Protein AF-A0A9P6FLQ4-F1 (afdb_monomer_lite)

Radius of gyration: 18.53 Å; chains: 1; bounding box: 53×39×46 Å

Sequence (255 aa):
MSAIPDFPFPCLASATANASTVYLAGAVAGSDARLDIYAVNLASLDAPSAIPFTFQSLANWQYSKPKACFSYPGNVASTSNPFMVVQFGSSVFTNVYPNSTMDSGNFQGFNFVKPNQFALTGAVGLQNWYMGNLDVSSIITRSTWSSVRTSAANITTSYRDYALGEYPTAVILIAGTVEVSQTTPGKGFIIIFDTYSSGQIYTSIASAIPMPADDGSGERVLKITRTQSVDMSDIRLTDKAFTITVSGTAYIFDK

Organism: NCBI:txid979761

Secondary structure (DSSP, 8-state):
-BPPPP-SS-EEEE-SS-TTEEEEEEEPTT-TTEEEEEEEE-S-SSS-EEEEEEEEE-TT--TTS-EEEEE---SS--TT--EEEEETTS-EEEEE-TTS-EEEEE-TT--B--GGGEEEEE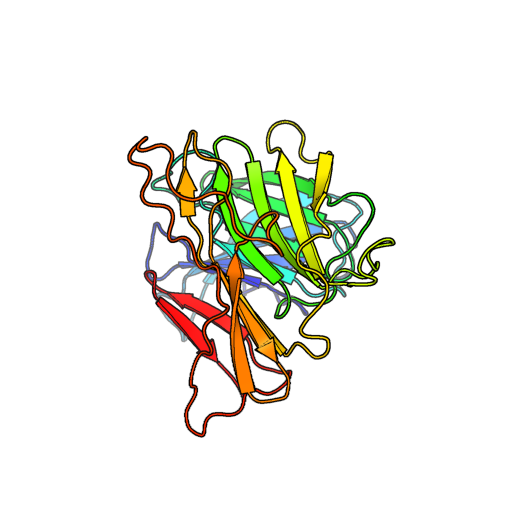EETTEEEEEEEBSS--TTT--SEEEEEEESTTTT-EEEE-TT-SS-SSEEEEEE--EEESS-S---EEEEEETTS-EEEEESSS-SS-PPP--S---------S--EE--TT----TT-EEEEETTEEEEE--

pLDDT: mean 74.6, std 16.21, range [30.64, 96.06]

Structure (mmCIF, N/CA/C/O backbone):
data_AF-A0A9P6FLQ4-F1
#
_entry.id   AF-A0A9P6FLQ4-F1
#
loop_
_atom_site.group_PDB
_atom_site.id
_atom_site.type_symbol
_atom_site.label_atom_id
_atom_site.label_alt_id
_atom_site.label_comp_id
_atom_site.label_asym_id
_atom_site.label_entity_id
_atom_site.label_seq_id
_atom_site.pdbx_PDB_ins_code
_atom_site.Cartn_x
_atom_site.Cartn_y
_atom_site.Cartn_z
_atom_site.occupancy
_atom_site.B_iso_or_equiv
_atom_site.auth_seq_id
_atom_site.auth_comp_id
_atom_site.auth_asym_id
_atom_site.auth_atom_id
_atom_site.pdbx_PDB_model_num
ATOM 1 N N . MET A 1 1 ? -16.806 -2.423 25.687 1.00 54.84 1 MET A N 1
ATOM 2 C CA . MET A 1 1 ? -16.210 -2.863 24.407 1.00 54.84 1 MET A CA 1
ATOM 3 C C . MET A 1 1 ? -16.763 -1.955 23.327 1.00 54.84 1 MET A C 1
ATOM 5 O O . MET A 1 1 ? -17.973 -1.762 23.312 1.00 54.84 1 MET A O 1
ATOM 9 N N . SER A 1 2 ? -15.912 -1.322 22.520 1.00 68.38 2 SER A N 1
ATOM 10 C CA . SER A 1 2 ? -16.348 -0.455 21.417 1.00 68.38 2 SER A CA 1
ATOM 11 C C . SER A 1 2 ? -16.661 -1.281 20.174 1.00 68.38 2 SER A C 1
ATOM 13 O O . SER A 1 2 ? -15.943 -2.235 19.870 1.00 68.38 2 SER A O 1
ATOM 15 N N . ALA A 1 3 ? -17.727 -0.899 19.467 1.00 83.75 3 ALA A N 1
ATOM 16 C CA . ALA A 1 3 ? -18.023 -1.412 18.136 1.00 83.75 3 ALA A CA 1
ATOM 17 C C . ALA A 1 3 ? -16.843 -1.148 17.186 1.00 83.75 3 ALA A C 1
ATOM 19 O O . ALA A 1 3 ? -16.101 -0.178 17.369 1.00 83.75 3 ALA A O 1
ATOM 20 N N . ILE A 1 4 ? -16.671 -2.009 16.179 1.00 90.06 4 ILE A N 1
ATOM 21 C CA . ILE A 1 4 ? -15.695 -1.770 15.113 1.00 90.06 4 ILE A CA 1
ATOM 22 C C . ILE A 1 4 ? -16.110 -0.486 14.382 1.00 90.06 4 ILE A C 1
ATOM 24 O O . ILE A 1 4 ? -17.265 -0.390 13.961 1.00 90.06 4 ILE A O 1
ATOM 28 N N . PRO A 1 5 ? -15.215 0.506 14.253 1.00 90.88 5 PRO A N 1
ATOM 29 C CA . PRO A 1 5 ? -15.530 1.733 13.541 1.00 90.88 5 PRO A CA 1
ATOM 30 C C . PRO A 1 5 ? -15.770 1.444 12.060 1.00 90.88 5 PRO A C 1
ATOM 32 O O . PRO A 1 5 ? -15.039 0.671 11.439 1.00 90.88 5 PRO A O 1
ATOM 35 N N . ASP A 1 6 ? -16.782 2.100 11.502 1.00 90.50 6 ASP A N 1
ATOM 36 C CA . ASP A 1 6 ? -17.092 2.020 10.082 1.00 90.50 6 ASP A CA 1
ATOM 37 C C . ASP A 1 6 ? -16.307 3.087 9.309 1.00 90.50 6 ASP A C 1
ATOM 39 O O . ASP A 1 6 ? -16.461 4.295 9.525 1.00 90.50 6 ASP A O 1
ATOM 43 N N . PHE A 1 7 ? -15.445 2.624 8.408 1.00 92.31 7 PHE A N 1
ATOM 44 C CA . PHE A 1 7 ? -14.698 3.461 7.484 1.00 92.31 7 PHE A CA 1
ATOM 45 C C . PHE A 1 7 ? -15.096 3.072 6.056 1.00 92.31 7 PHE A C 1
ATOM 47 O O . PHE A 1 7 ? -15.065 1.889 5.730 1.00 92.31 7 PHE A O 1
ATOM 54 N N . PRO A 1 8 ? -15.385 4.032 5.160 1.00 89.62 8 PRO A N 1
ATOM 55 C CA . PRO A 1 8 ? -15.832 3.746 3.794 1.00 89.62 8 PRO A CA 1
ATOM 56 C C . PRO A 1 8 ? -14.709 3.155 2.938 1.00 89.62 8 PRO A C 1
ATOM 58 O O . PRO A 1 8 ? -14.952 2.382 2.018 1.00 89.62 8 PRO A O 1
ATOM 61 N N . PHE A 1 9 ? -13.466 3.525 3.255 1.00 91.81 9 PHE A N 1
ATOM 62 C CA . PHE A 1 9 ? -12.261 3.040 2.598 1.00 91.81 9 PHE A CA 1
ATOM 63 C C . PHE A 1 9 ? -11.201 2.683 3.645 1.00 91.81 9 PHE A C 1
ATOM 65 O O . PHE A 1 9 ? -10.204 3.405 3.780 1.00 91.81 9 PHE A O 1
ATOM 72 N N . PRO A 1 10 ? -11.431 1.625 4.440 1.00 93.69 10 PRO A N 1
ATOM 73 C CA . PRO A 1 10 ? -10.446 1.170 5.396 1.00 93.69 10 PRO A CA 1
ATOM 74 C C . PRO A 1 10 ? -9.305 0.459 4.678 1.00 93.69 10 PRO A C 1
ATOM 76 O O . PRO A 1 10 ? -9.455 -0.035 3.560 1.00 93.69 10 PRO A O 1
ATOM 79 N N . CYS A 1 11 ? -8.185 0.317 5.371 1.00 92.94 11 CYS A N 1
ATOM 80 C CA . CYS A 1 11 ? -7.234 -0.734 5.060 1.00 92.94 11 CYS A CA 1
ATOM 81 C C . CYS A 1 11 ? -6.937 -1.585 6.290 1.00 92.94 11 CYS A C 1
ATOM 83 O O . CYS A 1 11 ? -7.071 -1.131 7.430 1.00 92.94 11 CYS A O 1
ATOM 85 N N . LEU A 1 12 ? -6.562 -2.838 6.033 1.00 90.94 12 LEU A N 1
ATOM 86 C CA . LEU A 1 12 ? -6.227 -3.820 7.052 1.00 90.94 12 LEU A CA 1
ATOM 87 C C . LEU A 1 12 ? -4.744 -4.171 6.970 1.00 90.94 12 LEU A C 1
ATOM 89 O O . LEU A 1 12 ? -4.220 -4.405 5.882 1.00 90.94 12 LEU A O 1
ATOM 93 N N . ALA A 1 13 ? -4.087 -4.250 8.121 1.00 88.56 13 ALA A N 1
ATOM 94 C CA . ALA A 1 13 ? -2.738 -4.790 8.248 1.00 88.56 13 ALA A CA 1
ATOM 95 C C . ALA A 1 13 ? -2.719 -5.908 9.293 1.00 88.56 13 ALA A C 1
ATOM 97 O O . ALA A 1 13 ? -3.425 -5.845 10.298 1.00 88.56 13 ALA A O 1
ATOM 98 N N . SER A 1 14 ? -1.899 -6.935 9.078 1.00 81.56 14 SER A N 1
ATOM 99 C CA . SER A 1 14 ? -1.703 -7.988 10.080 1.00 81.56 14 SER A CA 1
ATOM 100 C C . SER A 1 14 ? -1.029 -7.411 11.323 1.00 81.56 14 SER A C 1
ATOM 102 O O . SER A 1 14 ? -0.011 -6.729 11.197 1.00 81.56 14 SER A O 1
ATOM 104 N N . ALA A 1 15 ? -1.526 -7.736 12.520 1.00 77.88 15 ALA A N 1
ATOM 105 C CA . ALA A 1 15 ? -0.734 -7.554 13.730 1.00 77.88 15 ALA A CA 1
ATOM 106 C C . ALA A 1 15 ? 0.156 -8.788 13.908 1.00 77.88 15 ALA A C 1
ATOM 108 O O . ALA A 1 15 ? -0.303 -9.924 13.844 1.00 77.88 15 ALA A O 1
ATOM 109 N N . THR A 1 16 ? 1.452 -8.589 14.091 1.00 66.25 16 THR A N 1
ATOM 110 C CA . THR A 1 16 ? 2.423 -9.692 14.162 1.00 66.25 16 THR A CA 1
ATOM 111 C C . THR A 1 16 ? 2.526 -10.322 15.544 1.00 66.25 16 THR A C 1
ATOM 113 O O . THR A 1 16 ? 2.905 -11.483 15.660 1.00 66.25 16 THR A O 1
ATOM 116 N N . ALA A 1 17 ? 2.138 -9.593 16.592 1.00 66.56 17 ALA A N 1
ATOM 117 C CA . ALA A 1 17 ? 2.193 -10.077 17.969 1.00 66.56 17 ALA A CA 1
ATOM 118 C C . ALA A 1 17 ? 1.100 -11.109 18.308 1.00 66.56 17 ALA A C 1
ATOM 120 O O . ALA A 1 17 ? 1.233 -11.844 19.283 1.00 66.56 17 ALA A O 1
ATOM 121 N N . ASN A 1 18 ? 0.008 -11.160 17.538 1.00 71.62 18 ASN A N 1
ATOM 122 C CA . ASN A 1 18 ? -1.116 -12.056 17.793 1.00 71.62 18 ASN A CA 1
ATOM 123 C C . ASN A 1 18 ? -1.804 -12.428 16.474 1.00 71.62 18 ASN A C 1
ATOM 125 O O . ASN A 1 18 ? -2.322 -11.553 15.787 1.00 71.62 18 ASN A O 1
ATOM 129 N N . ALA A 1 19 ? -1.867 -13.726 16.165 1.00 75.38 19 ALA A N 1
ATOM 130 C CA . ALA A 1 19 ? -2.514 -14.250 14.959 1.00 75.38 19 ALA A CA 1
ATOM 131 C C . ALA A 1 19 ? -4.014 -13.908 14.858 1.00 75.38 19 ALA A C 1
ATOM 133 O O . ALA A 1 19 ? -4.593 -13.985 13.780 1.00 75.38 19 ALA A O 1
ATOM 134 N N . SER A 1 20 ? -4.644 -13.536 15.974 1.00 86.50 20 SER A N 1
ATOM 135 C CA . SER A 1 20 ? -6.050 -13.131 16.045 1.00 86.50 20 SER A CA 1
ATOM 136 C C . SER A 1 20 ? -6.244 -11.615 16.039 1.00 86.50 20 SER A C 1
ATOM 138 O O . SER A 1 20 ? -7.361 -11.164 16.261 1.00 86.50 20 SER A O 1
ATOM 140 N N . THR A 1 21 ? -5.203 -10.809 15.822 1.00 88.31 21 THR A N 1
ATOM 141 C CA . THR A 1 21 ? -5.330 -9.347 15.808 1.00 88.31 21 THR A CA 1
ATOM 142 C C . THR A 1 21 ? -4.972 -8.783 14.438 1.00 88.31 21 THR A C 1
ATOM 144 O O . THR A 1 21 ? -3.961 -9.139 13.835 1.00 88.31 21 THR A O 1
ATOM 147 N N . VAL A 1 22 ? -5.784 -7.844 13.961 1.00 90.75 22 VAL A N 1
ATOM 148 C CA . VAL A 1 22 ? -5.498 -7.037 12.770 1.00 90.75 22 VAL A CA 1
ATOM 149 C C . VAL A 1 22 ? -5.597 -5.559 13.117 1.00 90.75 22 VAL A C 1
ATOM 151 O O . VAL A 1 22 ? -6.358 -5.166 13.998 1.00 90.75 22 VAL A O 1
ATOM 154 N N . TYR A 1 23 ? -4.834 -4.726 12.426 1.00 92.69 23 TYR A N 1
ATOM 155 C CA . TYR A 1 23 ? -5.000 -3.283 12.483 1.00 92.69 23 TYR A CA 1
ATOM 156 C C . TYR A 1 23 ? -5.998 -2.842 11.421 1.00 92.69 23 TYR A C 1
ATOM 158 O O . TYR A 1 23 ? -5.861 -3.206 10.256 1.00 92.69 23 TYR A O 1
ATOM 166 N N . LEU A 1 24 ? -6.976 -2.041 11.829 1.00 94.50 24 LEU A N 1
ATOM 167 C CA . LEU A 1 24 ? -7.937 -1.372 10.964 1.00 94.50 24 LEU A CA 1
ATOM 168 C C . LEU A 1 24 ? -7.604 0.116 10.943 1.00 94.50 24 LEU A C 1
ATOM 170 O O . LEU A 1 24 ? -7.735 0.790 11.965 1.00 94.50 24 LEU A O 1
ATOM 174 N N . ALA A 1 25 ? -7.174 0.616 9.789 1.00 95.81 25 ALA A N 1
ATOM 175 C CA . ALA A 1 25 ? -6.859 2.023 9.590 1.00 95.81 25 ALA A CA 1
ATOM 176 C C . ALA A 1 25 ? -7.886 2.675 8.664 1.00 95.81 25 ALA A C 1
ATOM 178 O O . ALA A 1 25 ? -8.231 2.126 7.615 1.00 95.81 25 ALA A O 1
ATOM 179 N N . GLY A 1 26 ? -8.344 3.870 9.018 1.00 95.56 26 GLY A N 1
ATOM 180 C CA . GLY A 1 26 ? -9.283 4.623 8.199 1.00 95.56 26 GLY A CA 1
ATOM 181 C C . GLY A 1 26 ? -9.377 6.080 8.617 1.00 95.56 26 GLY A C 1
ATOM 182 O O . GLY A 1 26 ? -9.007 6.459 9.725 1.00 95.56 26 GLY A O 1
ATOM 183 N N . ALA A 1 27 ? -9.826 6.922 7.689 1.00 93.94 27 ALA A N 1
ATOM 184 C CA . ALA A 1 27 ? -10.102 8.316 8.010 1.00 93.94 27 ALA A CA 1
ATOM 185 C C . ALA A 1 27 ? -11.498 8.435 8.630 1.00 93.94 27 ALA A C 1
ATOM 187 O O . ALA A 1 27 ? -12.399 7.681 8.264 1.00 93.94 27 ALA A O 1
ATOM 188 N N . VAL A 1 28 ? -11.672 9.368 9.564 1.00 88.31 28 VAL A N 1
ATOM 189 C CA . VAL A 1 28 ? -12.916 9.526 10.335 1.00 88.31 28 VAL A CA 1
ATOM 190 C C . VAL A 1 28 ? -13.939 10.367 9.564 1.00 88.31 28 VAL A C 1
ATOM 192 O O . VAL A 1 28 ? -13.593 11.377 8.949 1.00 88.31 28 VAL A O 1
ATOM 195 N N . ALA A 1 29 ? -15.213 9.964 9.608 1.00 82.69 29 ALA A N 1
ATOM 196 C CA . ALA A 1 29 ? -16.307 10.703 8.979 1.00 82.69 29 ALA A CA 1
ATOM 197 C C . ALA A 1 29 ? -16.410 12.132 9.534 1.00 82.69 29 ALA A C 1
ATOM 199 O O . ALA A 1 29 ? -16.324 12.346 10.742 1.00 82.69 29 ALA A O 1
ATOM 200 N N . GLY A 1 30 ? -16.602 13.113 8.650 1.00 75.12 30 GLY A N 1
ATOM 201 C CA . GLY A 1 30 ? -16.735 14.522 9.039 1.00 75.12 30 GLY A CA 1
ATOM 202 C C . GLY A 1 30 ? -15.434 15.195 9.496 1.00 75.12 30 GLY A C 1
ATOM 203 O O . GLY A 1 30 ? -15.478 16.344 9.925 1.00 75.12 30 GLY A O 1
ATOM 204 N N . SER A 1 31 ? -14.286 14.516 9.389 1.00 72.75 31 SER A N 1
ATOM 205 C CA . SER A 1 31 ? -12.969 15.068 9.711 1.00 72.75 31 SER A CA 1
ATOM 206 C C . SER A 1 31 ? -11.967 14.768 8.594 1.00 72.75 31 SER A C 1
ATOM 208 O O . SER A 1 31 ? -11.157 13.843 8.702 1.00 72.75 31 SER A O 1
ATOM 210 N N . ASP A 1 32 ? -11.968 15.599 7.549 1.00 74.62 32 ASP A N 1
ATOM 211 C CA . ASP A 1 32 ? -10.844 15.684 6.610 1.00 74.62 32 ASP A CA 1
ATOM 212 C C . ASP A 1 32 ? -9.654 16.293 7.352 1.00 74.62 32 ASP A C 1
ATOM 214 O O . ASP A 1 32 ? -9.542 17.507 7.475 1.00 74.62 32 ASP A O 1
ATOM 218 N N . ALA A 1 33 ? -8.858 15.419 7.962 1.00 87.12 33 ALA A N 1
ATOM 219 C CA . ALA A 1 33 ? -7.565 15.685 8.585 1.00 87.12 33 ALA A CA 1
ATOM 220 C C . ALA A 1 33 ? -7.145 14.542 9.520 1.00 87.12 33 ALA A C 1
ATOM 222 O O . ALA A 1 33 ? -6.097 14.647 10.143 1.00 87.12 33 ALA A O 1
ATOM 223 N N . ARG A 1 34 ? -7.953 13.491 9.723 1.00 93.56 34 ARG A N 1
ATOM 224 C CA . ARG A 1 34 ? -7.692 12.522 10.796 1.00 93.56 34 ARG A CA 1
ATOM 225 C C . ARG A 1 34 ? -7.710 11.084 10.304 1.00 93.56 34 ARG A C 1
ATOM 227 O O . ARG A 1 34 ? -8.730 10.621 9.797 1.00 93.56 34 ARG A O 1
ATOM 234 N N . LEU A 1 35 ? -6.589 10.392 10.496 1.00 95.25 35 LEU A N 1
ATOM 235 C CA . LEU A 1 35 ? -6.459 8.946 10.343 1.00 95.25 35 LEU A CA 1
ATOM 236 C C . LEU A 1 35 ? -6.505 8.298 11.727 1.00 95.25 35 LEU A C 1
ATOM 238 O O . LEU A 1 35 ? -5.657 8.594 12.568 1.00 95.25 35 LEU A O 1
ATOM 242 N N . ASP A 1 36 ? -7.449 7.386 11.930 1.00 96.06 36 ASP A N 1
ATOM 243 C CA . ASP A 1 36 ? -7.537 6.567 13.133 1.00 96.06 36 ASP A CA 1
ATOM 244 C C . ASP A 1 36 ? -7.118 5.132 12.831 1.00 96.06 36 ASP A C 1
ATOM 246 O O . ASP A 1 36 ? -7.381 4.590 11.753 1.00 96.06 36 ASP A O 1
ATOM 250 N N . ILE A 1 37 ? -6.482 4.507 13.817 1.00 95.69 37 ILE A N 1
ATOM 251 C CA . ILE A 1 37 ? -6.034 3.123 13.752 1.00 95.69 37 ILE A CA 1
ATOM 252 C C . ILE A 1 37 ? -6.555 2.395 14.978 1.00 95.69 37 ILE A C 1
ATOM 254 O O . ILE A 1 37 ? -6.352 2.831 16.113 1.00 95.69 37 ILE A O 1
ATOM 258 N N . TYR A 1 38 ? -7.203 1.263 14.743 1.00 95.25 38 TYR A N 1
ATOM 259 C CA . TYR A 1 38 ? -7.748 0.389 15.771 1.00 95.25 38 TYR A CA 1
ATOM 260 C C . TYR A 1 38 ? -7.073 -0.975 15.698 1.00 95.25 38 TYR A C 1
ATOM 262 O O . TYR A 1 38 ? -6.834 -1.497 14.612 1.00 95.25 38 TYR A O 1
ATOM 270 N N . ALA A 1 39 ? -6.797 -1.572 16.852 1.00 93.31 39 ALA A N 1
ATOM 271 C CA . ALA A 1 39 ? -6.476 -2.987 16.951 1.00 93.31 39 ALA A CA 1
ATOM 272 C C . ALA A 1 39 ? -7.792 -3.763 17.079 1.00 93.31 39 ALA A C 1
ATOM 274 O O . ALA A 1 39 ? -8.529 -3.587 18.053 1.00 93.31 39 ALA A O 1
ATOM 275 N N . VAL A 1 40 ? -8.098 -4.591 16.086 1.00 93.19 40 VAL A N 1
ATOM 276 C CA . VAL A 1 40 ? -9.297 -5.427 16.034 1.00 93.19 40 VAL A CA 1
ATOM 277 C C . VAL A 1 40 ? -8.916 -6.850 16.414 1.00 93.19 40 VAL A C 1
ATOM 279 O O . VAL A 1 40 ? -8.109 -7.488 15.741 1.00 93.19 40 VAL A O 1
ATOM 282 N N . ASN A 1 41 ? -9.495 -7.341 17.502 1.00 91.44 41 ASN A N 1
ATOM 283 C CA . ASN A 1 41 ? -9.372 -8.719 17.946 1.00 91.44 41 ASN A CA 1
ATOM 284 C C . ASN A 1 41 ? -10.462 -9.573 17.282 1.00 91.44 41 ASN A C 1
ATOM 286 O O . ASN A 1 41 ? -11.655 -9.333 17.474 1.00 91.44 41 ASN A O 1
ATOM 290 N N . LEU A 1 42 ? -10.014 -10.568 16.525 1.00 90.31 42 LEU A N 1
ATOM 291 C CA . LEU A 1 42 ? -10.780 -11.539 15.750 1.00 90.31 42 LEU A CA 1
ATOM 292 C C . LEU A 1 42 ? -10.764 -12.942 16.381 1.00 90.31 42 LEU A C 1
ATOM 294 O O . LEU A 1 42 ? -11.130 -13.909 15.720 1.00 90.31 42 LEU A O 1
ATOM 298 N N . ALA A 1 43 ? -10.360 -13.083 17.651 1.00 89.69 43 ALA A N 1
ATOM 299 C CA . ALA A 1 43 ? -10.377 -14.372 18.356 1.00 89.69 43 ALA A CA 1
ATOM 300 C C . ALA A 1 43 ? -11.785 -15.000 18.418 1.00 89.69 43 ALA A C 1
ATOM 302 O O . ALA A 1 43 ? -11.917 -16.215 18.541 1.00 89.69 43 ALA A O 1
ATOM 303 N N . SER A 1 44 ? -12.832 -14.177 18.309 1.00 88.19 44 SER A N 1
ATOM 304 C CA . SER A 1 44 ? -14.203 -14.599 18.032 1.00 88.19 44 SER A CA 1
ATOM 305 C C . SER A 1 44 ? -14.738 -13.785 16.855 1.00 88.19 44 SER A C 1
ATOM 307 O O . SER A 1 44 ? -14.843 -12.562 16.949 1.00 88.19 44 SER A O 1
ATOM 309 N N . LEU A 1 45 ? -15.073 -14.459 15.751 1.00 83.75 45 LEU A N 1
ATOM 310 C CA . LEU A 1 45 ? -15.656 -13.813 14.569 1.00 83.75 45 LEU A CA 1
ATOM 311 C C . LEU A 1 45 ? -17.105 -13.357 14.799 1.00 83.75 45 LEU A C 1
ATOM 313 O O . LEU A 1 45 ? -17.558 -12.436 14.127 1.00 83.75 45 LEU A O 1
ATOM 317 N N . ASP A 1 46 ? -17.801 -13.955 15.771 1.00 88.50 46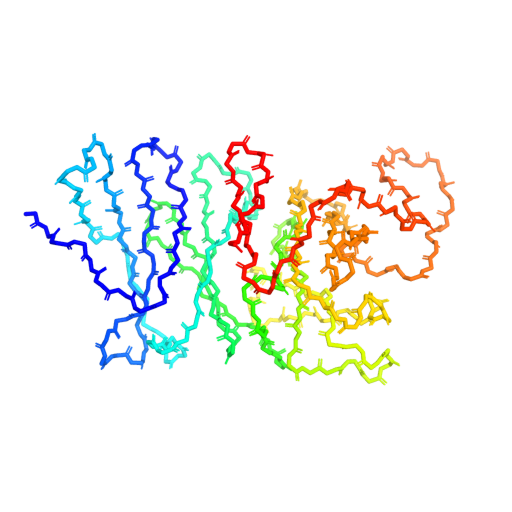 ASP A N 1
ATOM 318 C CA . ASP A 1 46 ? -19.178 -13.595 16.136 1.00 88.50 46 ASP A CA 1
ATOM 319 C C . ASP A 1 46 ? -19.245 -12.349 17.032 1.00 88.50 46 ASP A C 1
ATOM 321 O O . ASP A 1 46 ? -20.271 -11.673 17.104 1.00 88.50 46 ASP A O 1
ATOM 325 N N . ALA A 1 47 ? -18.149 -12.037 17.728 1.00 87.81 47 ALA A N 1
ATOM 326 C CA . ALA A 1 47 ? -18.053 -10.898 18.634 1.00 87.81 47 ALA A CA 1
ATOM 327 C C . ALA A 1 47 ? -16.667 -10.236 18.559 1.00 87.81 47 ALA A C 1
ATOM 329 O O . ALA A 1 47 ? -15.943 -10.189 19.563 1.00 87.81 47 ALA A O 1
ATOM 330 N N . PRO A 1 48 ? -16.264 -9.721 17.383 1.00 91.06 48 PRO A N 1
ATOM 331 C CA . PRO A 1 48 ? -14.980 -9.064 17.256 1.00 91.06 48 PRO A CA 1
ATOM 332 C C . PRO A 1 48 ? -14.998 -7.751 18.045 1.00 91.06 48 PRO A C 1
ATOM 334 O O . PRO A 1 48 ? -16.024 -7.076 18.164 1.00 91.06 48 PRO A O 1
ATOM 337 N N . SER A 1 49 ? -13.849 -7.371 18.599 1.00 92.38 49 SER A N 1
ATOM 338 C CA . SER A 1 49 ? -13.728 -6.146 19.398 1.00 92.38 49 SER A CA 1
ATOM 339 C C . SER A 1 49 ? -12.620 -5.254 18.865 1.00 92.38 49 SER A C 1
ATOM 341 O O . SER A 1 49 ? -11.558 -5.739 18.486 1.00 92.38 49 SER A O 1
ATOM 343 N N . ALA A 1 50 ? -12.865 -3.945 18.838 1.00 93.94 50 ALA A N 1
ATOM 344 C CA . ALA A 1 50 ? -11.886 -2.954 18.409 1.00 93.94 50 ALA A CA 1
ATOM 345 C C . ALA A 1 50 ? -11.461 -2.080 19.588 1.00 93.94 50 ALA A C 1
ATOM 347 O O . ALA A 1 50 ? -12.307 -1.604 20.348 1.00 93.94 50 ALA A O 1
ATOM 348 N N . ILE A 1 51 ? -10.159 -1.838 19.717 1.00 94.25 51 ILE A N 1
ATOM 349 C CA . ILE A 1 51 ? -9.576 -0.922 20.702 1.00 94.25 51 ILE A CA 1
ATOM 350 C C . ILE A 1 51 ? -8.790 0.150 19.936 1.00 94.25 51 ILE A C 1
ATOM 352 O O . ILE A 1 51 ? -8.026 -0.212 19.036 1.00 94.25 51 ILE A O 1
ATOM 356 N N . PRO A 1 52 ? -8.950 1.450 20.255 1.00 94.94 52 PRO A N 1
ATOM 357 C CA . PRO A 1 52 ? -8.117 2.495 19.669 1.00 94.94 52 PRO A CA 1
ATOM 358 C C . PRO A 1 52 ? -6.633 2.184 19.879 1.00 94.94 52 PRO A C 1
ATOM 360 O O . PRO A 1 52 ? -6.206 1.917 21.002 1.00 94.94 52 PRO A O 1
ATOM 363 N N . PHE A 1 53 ? -5.856 2.205 18.800 1.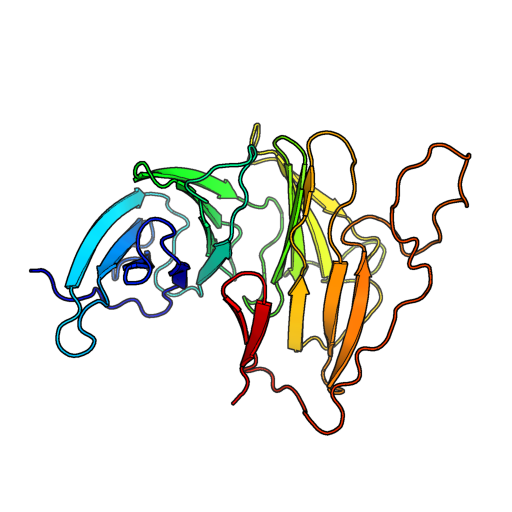00 94.00 53 PHE A N 1
ATOM 364 C CA . PHE A 1 53 ? -4.423 1.930 18.835 1.00 94.00 53 PHE A CA 1
ATOM 365 C C . PHE A 1 53 ? -3.607 3.221 18.776 1.00 94.00 53 PHE A C 1
ATOM 367 O O . PHE A 1 53 ? -2.748 3.447 19.628 1.00 94.00 53 PHE A O 1
ATOM 374 N N . THR A 1 54 ? -3.883 4.074 17.786 1.00 95.31 54 THR A N 1
ATOM 375 C CA . THR A 1 54 ? -3.273 5.404 17.636 1.00 95.31 54 THR A CA 1
ATOM 376 C C . THR A 1 54 ? -4.074 6.256 16.642 1.00 95.31 54 THR A C 1
ATOM 378 O O . THR A 1 54 ? -4.966 5.742 15.962 1.00 95.31 54 THR A O 1
ATOM 381 N N . PHE A 1 55 ? -3.779 7.553 16.552 1.00 95.44 55 PHE A N 1
ATOM 382 C CA . PHE A 1 55 ? -4.373 8.450 15.556 1.00 95.44 55 PHE A CA 1
ATOM 383 C C . PHE A 1 55 ? -3.397 9.541 15.110 1.00 95.44 55 PHE A C 1
ATOM 385 O O . PHE A 1 55 ? -2.509 9.952 15.859 1.00 95.44 55 PHE A O 1
ATOM 392 N N . GLN A 1 56 ? -3.583 10.035 13.891 1.00 93.12 56 GLN A N 1
ATOM 393 C CA . GLN A 1 56 ? -2.786 11.111 13.318 1.00 93.12 56 GLN A CA 1
ATOM 394 C C . GLN A 1 56 ? -3.686 12.208 12.762 1.00 93.12 56 GLN A C 1
ATOM 396 O O . GLN A 1 56 ? -4.590 11.930 11.974 1.00 93.12 56 GLN A O 1
ATOM 401 N N . SER A 1 57 ? -3.377 13.457 13.115 1.00 91.94 57 SER A N 1
ATOM 402 C CA . SER A 1 57 ? -4.057 14.641 12.588 1.00 91.94 57 SER A CA 1
ATOM 403 C C . SER A 1 57 ? -3.184 15.356 11.551 1.00 91.94 57 SER A C 1
ATOM 405 O O . SER A 1 57 ? -2.289 16.117 11.909 1.00 91.94 57 SER A O 1
ATOM 407 N N . LEU A 1 58 ? -3.441 15.116 10.266 1.00 86.50 58 LEU A N 1
ATOM 408 C CA . LEU A 1 58 ? -2.839 15.803 9.122 1.00 86.50 58 LEU A CA 1
ATOM 409 C C . LEU A 1 58 ? -3.912 16.172 8.108 1.00 86.50 58 LEU A C 1
ATOM 411 O O . LEU A 1 58 ? -4.630 15.289 7.644 1.00 86.50 58 LEU A O 1
ATOM 415 N N . ALA A 1 59 ? -3.936 17.442 7.691 1.00 82.25 59 ALA A N 1
ATOM 416 C CA . ALA A 1 59 ? -4.946 18.049 6.810 1.00 82.25 59 ALA A CA 1
ATOM 417 C C . ALA A 1 59 ? -5.214 17.313 5.481 1.00 82.25 59 ALA A C 1
ATOM 419 O O . ALA A 1 59 ? -6.197 17.582 4.800 1.00 82.25 59 ALA A O 1
ATOM 420 N N . ASN A 1 60 ? -4.348 16.377 5.104 1.00 86.25 60 ASN A N 1
ATOM 421 C CA . ASN A 1 60 ? -4.399 15.694 3.824 1.00 86.25 60 ASN A CA 1
ATOM 422 C C . ASN A 1 60 ? -5.081 14.314 3.889 1.00 86.25 60 ASN A C 1
ATOM 424 O O . ASN A 1 60 ? -5.346 13.726 2.836 1.00 86.25 60 ASN A O 1
ATOM 428 N N . TRP A 1 61 ? -5.358 13.778 5.084 1.00 91.94 61 TRP A N 1
ATOM 429 C CA . TRP A 1 61 ? -6.172 12.570 5.226 1.00 91.94 61 TRP A CA 1
ATOM 430 C C . TRP A 1 61 ? -7.627 12.894 4.901 1.00 91.94 61 TRP A C 1
ATOM 432 O O . TRP A 1 61 ? -8.235 13.748 5.539 1.00 91.94 61 TRP A O 1
ATOM 442 N N . GLN A 1 62 ? -8.181 12.195 3.916 1.00 92.31 62 GLN A N 1
ATOM 443 C CA . GLN A 1 62 ? -9.523 12.433 3.397 1.00 92.31 62 GLN A CA 1
ATOM 444 C C . GLN A 1 62 ? -10.401 11.214 3.642 1.00 92.31 62 GLN A C 1
ATOM 446 O O . GLN A 1 62 ? -10.029 10.084 3.301 1.00 92.31 62 GLN A O 1
ATOM 451 N N . TYR A 1 63 ? -11.590 11.437 4.197 1.00 90.88 63 TYR A N 1
ATOM 452 C CA . TYR A 1 63 ? -12.560 10.371 4.470 1.00 90.88 63 TYR A CA 1
ATOM 453 C C . TYR A 1 63 ? -12.975 9.623 3.194 1.00 90.88 63 TYR A C 1
ATOM 455 O O . TYR A 1 63 ? -13.068 8.399 3.178 1.00 90.88 63 TYR A O 1
ATOM 463 N N . SER A 1 64 ? -13.134 10.360 2.096 1.00 90.94 64 SER A N 1
ATOM 464 C CA . SER A 1 64 ? -13.654 9.883 0.809 1.00 90.94 64 SER A CA 1
ATOM 465 C C . SER A 1 64 ? -12.622 9.223 -0.112 1.00 90.94 64 SER A C 1
ATOM 467 O O . SER A 1 64 ? -12.951 8.892 -1.252 1.00 90.94 64 SER A O 1
ATOM 469 N N . LYS A 1 65 ? -11.370 9.047 0.333 1.00 92.00 65 LYS A N 1
ATOM 470 C CA . LYS A 1 65 ? -10.290 8.514 -0.512 1.00 92.00 65 LYS A CA 1
ATOM 471 C C . LYS A 1 65 ? -9.904 7.075 -0.163 1.00 92.00 65 LYS A C 1
ATOM 473 O O . LYS A 1 65 ? -9.744 6.784 1.030 1.00 92.00 65 LYS A O 1
ATOM 478 N N . PRO A 1 66 ? -9.655 6.215 -1.176 1.00 93.38 66 PRO A N 1
ATOM 479 C CA . PRO A 1 66 ? -9.143 4.865 -0.979 1.00 93.38 66 PRO A CA 1
ATOM 480 C C . PRO A 1 66 ? -7.842 4.849 -0.180 1.00 93.38 66 PRO A C 1
ATOM 482 O O . PRO A 1 66 ? -6.962 5.687 -0.395 1.00 93.38 66 PRO A O 1
ATOM 485 N N . LYS A 1 67 ? -7.713 3.873 0.718 1.00 92.94 67 LYS A N 1
ATOM 486 C CA . LYS A 1 67 ? -6.500 3.627 1.501 1.00 92.94 67 LYS A CA 1
ATOM 487 C C . LYS A 1 67 ? -6.055 2.195 1.292 1.00 92.94 67 LYS A C 1
ATOM 489 O O . LYS A 1 67 ? -6.888 1.309 1.124 1.00 92.94 67 LYS A O 1
ATOM 494 N N . ALA A 1 68 ? -4.751 1.969 1.324 1.00 91.81 68 ALA A N 1
ATOM 495 C CA . ALA A 1 68 ? -4.205 0.624 1.393 1.00 91.81 68 ALA A CA 1
ATOM 496 C C . ALA A 1 68 ? -3.096 0.555 2.434 1.00 91.81 68 ALA A C 1
ATOM 498 O O . ALA A 1 68 ? -2.391 1.533 2.693 1.00 91.81 68 ALA A O 1
ATOM 499 N N . CYS A 1 69 ? -3.000 -0.619 3.041 1.00 89.50 69 CYS A N 1
ATOM 500 C CA . CYS A 1 69 ? -2.056 -0.932 4.087 1.00 89.50 69 CYS A CA 1
ATOM 501 C C . CYS A 1 69 ? -1.031 -1.889 3.484 1.00 89.50 69 CYS A C 1
ATOM 503 O O . CYS A 1 69 ? -1.399 -2.916 2.915 1.00 89.50 69 CYS A O 1
ATOM 505 N N . PHE A 1 70 ? 0.245 -1.556 3.611 1.00 83.12 70 PHE A N 1
ATOM 506 C CA . PHE A 1 70 ? 1.347 -2.364 3.108 1.00 83.12 70 PHE A CA 1
ATOM 507 C C . PHE A 1 70 ? 2.220 -2.796 4.270 1.00 83.12 70 PHE A C 1
ATOM 509 O O . PHE A 1 70 ? 2.478 -2.011 5.186 1.00 83.12 70 PHE A O 1
ATOM 516 N N . SER A 1 71 ? 2.706 -4.035 4.226 1.00 78.31 71 SER A N 1
ATOM 517 C CA . SER A 1 71 ? 3.779 -4.458 5.119 1.00 78.31 71 SER A CA 1
ATOM 518 C C . SER A 1 71 ? 4.953 -3.505 4.941 1.00 78.31 71 SER A C 1
ATOM 520 O O . SER A 1 71 ? 5.450 -3.342 3.829 1.00 78.31 71 SER A O 1
ATOM 522 N N . TYR A 1 72 ? 5.376 -2.863 6.024 1.00 76.38 72 TYR A N 1
ATOM 523 C CA . TYR A 1 72 ? 6.516 -1.968 6.012 1.00 76.38 72 TYR A CA 1
ATOM 524 C C . TYR A 1 72 ? 7.645 -2.688 6.749 1.00 76.38 72 TYR A C 1
ATOM 526 O O . TYR A 1 72 ? 7.597 -2.823 7.966 1.00 76.38 72 TYR A O 1
ATOM 534 N N . PRO A 1 73 ? 8.669 -3.194 6.047 1.00 67.12 73 PRO A N 1
ATOM 535 C CA . PRO A 1 73 ? 9.762 -3.909 6.699 1.00 67.12 73 PRO A CA 1
ATOM 536 C C . PRO A 1 73 ? 10.610 -3.006 7.609 1.00 67.12 73 PRO A C 1
ATOM 538 O O . PRO A 1 73 ? 11.461 -3.507 8.340 1.00 67.12 73 PRO A O 1
ATOM 541 N N . GLY A 1 74 ? 10.381 -1.689 7.580 1.00 63.50 74 GLY A N 1
ATOM 542 C CA . GLY A 1 74 ? 11.163 -0.727 8.331 1.00 63.50 74 GLY A CA 1
ATOM 543 C C . GLY A 1 74 ? 12.509 -0.423 7.679 1.00 63.50 74 GLY A C 1
ATOM 544 O O . GLY A 1 74 ? 12.903 -0.987 6.661 1.00 63.50 74 GLY A O 1
ATOM 545 N N . ASN A 1 75 ? 13.225 0.482 8.332 1.00 58.44 75 ASN A N 1
ATOM 546 C CA . ASN A 1 75 ? 14.628 0.802 8.093 1.00 58.44 75 ASN A CA 1
ATOM 547 C C . ASN A 1 75 ? 15.603 -0.093 8.886 1.00 58.44 75 ASN A C 1
ATOM 549 O O . ASN A 1 75 ? 16.822 0.031 8.763 1.00 58.44 75 ASN A O 1
ATOM 553 N N . VAL A 1 76 ? 15.064 -0.973 9.731 1.00 51.41 76 VAL A N 1
ATOM 554 C CA . VAL A 1 76 ? 15.785 -1.955 10.542 1.00 51.41 76 VAL A CA 1
ATOM 555 C C . VAL A 1 76 ? 14.902 -3.196 10.633 1.00 51.41 76 VAL A C 1
ATOM 557 O O . VAL A 1 76 ? 13.696 -3.063 10.833 1.00 51.41 76 VAL A O 1
ATOM 560 N N . ALA A 1 77 ? 15.493 -4.390 10.516 1.00 50.25 77 ALA A N 1
ATOM 561 C CA . ALA A 1 77 ? 14.783 -5.642 10.759 1.00 50.25 77 ALA A CA 1
ATOM 562 C C . ALA A 1 77 ? 14.173 -5.610 12.169 1.00 50.25 77 ALA A C 1
ATOM 564 O O . ALA A 1 77 ? 14.889 -5.659 13.169 1.00 50.25 77 ALA A O 1
ATOM 565 N N . SER A 1 78 ? 12.853 -5.472 12.240 1.00 56.81 78 SER A N 1
ATOM 566 C CA . SER A 1 78 ? 12.118 -5.376 13.492 1.00 56.81 78 SER A CA 1
ATOM 567 C C . SER A 1 78 ? 11.288 -6.633 13.691 1.00 56.81 78 SER A C 1
ATOM 569 O O . SER A 1 78 ? 10.538 -7.031 12.807 1.00 56.81 78 SER A O 1
ATOM 571 N N . THR A 1 79 ? 11.346 -7.224 14.883 1.00 55.03 79 THR A N 1
ATOM 572 C CA . THR A 1 79 ? 10.426 -8.304 15.278 1.00 55.03 79 THR A CA 1
ATOM 573 C C . THR A 1 79 ? 8.984 -7.824 15.414 1.00 55.03 79 THR A C 1
ATOM 575 O O . THR A 1 79 ? 8.072 -8.637 15.535 1.00 55.03 79 THR A O 1
ATOM 578 N N . SER A 1 80 ? 8.766 -6.509 15.394 1.00 62.00 80 SER A N 1
ATOM 579 C CA . SER A 1 80 ? 7.460 -5.907 15.587 1.00 62.00 80 SER A CA 1
ATOM 580 C C . SER A 1 80 ? 6.772 -5.513 14.263 1.00 62.00 80 SER A C 1
ATOM 582 O O . SER A 1 80 ? 5.568 -5.301 14.281 1.00 62.00 80 SER A O 1
ATOM 584 N N . ASN A 1 81 ? 7.467 -5.556 13.110 1.00 69.00 81 ASN A N 1
ATOM 585 C CA . ASN A 1 81 ? 6.934 -5.353 11.744 1.00 69.00 81 ASN A CA 1
ATOM 586 C C . ASN A 1 81 ? 5.920 -4.196 11.622 1.00 69.00 81 ASN A C 1
ATOM 588 O O . ASN A 1 81 ? 4.709 -4.425 11.694 1.00 69.00 81 ASN A O 1
ATOM 592 N N . PRO A 1 82 ? 6.385 -2.951 11.425 1.00 83.06 82 PRO A N 1
ATOM 593 C CA . PRO A 1 82 ? 5.475 -1.843 11.187 1.00 83.06 82 PRO A CA 1
ATOM 594 C C . PRO A 1 82 ? 4.682 -2.040 9.881 1.00 83.06 82 PRO A C 1
ATOM 596 O O . PRO A 1 82 ? 4.969 -2.902 9.046 1.00 83.06 82 PRO A O 1
ATOM 599 N N . PHE A 1 83 ? 3.658 -1.220 9.684 1.00 86.56 83 PHE A N 1
ATOM 600 C CA . PHE A 1 83 ? 2.919 -1.179 8.424 1.00 86.56 83 PHE A CA 1
ATOM 601 C C . PHE A 1 83 ? 2.782 0.257 7.942 1.00 86.56 83 PHE A C 1
ATOM 603 O O . PHE A 1 83 ? 2.845 1.199 8.725 1.00 86.56 83 PHE A O 1
ATOM 610 N N . MET A 1 84 ? 2.622 0.429 6.639 1.00 88.38 84 MET A N 1
ATOM 611 C CA . MET A 1 84 ? 2.444 1.731 6.013 1.00 88.38 84 MET A CA 1
ATOM 612 C C . MET A 1 84 ? 1.003 1.867 5.542 1.00 88.38 84 MET A C 1
ATOM 614 O O . MET A 1 84 ? 0.492 0.985 4.856 1.00 88.38 84 MET A O 1
ATOM 618 N N . VAL A 1 85 ? 0.367 2.986 5.867 1.00 92.50 85 VAL A N 1
ATOM 619 C CA . VAL A 1 85 ? -0.932 3.385 5.318 1.00 92.50 85 VAL A CA 1
ATOM 620 C C . VAL A 1 85 ? -0.684 4.404 4.217 1.00 92.50 85 VAL A C 1
ATOM 622 O O . VAL A 1 85 ? -0.024 5.411 4.458 1.00 92.50 85 VAL A O 1
ATOM 625 N N . VAL A 1 86 ? -1.229 4.171 3.026 1.00 91.62 86 VAL A N 1
ATOM 626 C CA . VAL A 1 86 ? -1.135 5.081 1.871 1.00 91.62 86 VAL A CA 1
ATOM 627 C C . VAL A 1 86 ? -2.536 5.492 1.439 1.00 91.62 86 VAL A C 1
ATOM 629 O O . VAL A 1 86 ? -3.419 4.639 1.334 1.00 91.62 86 VAL A O 1
ATOM 632 N N . GLN A 1 87 ? -2.744 6.780 1.162 1.00 92.69 87 GLN A N 1
ATOM 633 C CA . GLN A 1 87 ? -3.970 7.291 0.546 1.00 92.69 87 GLN A CA 1
ATOM 634 C C . GLN A 1 87 ? -3.790 7.470 -0.962 1.00 92.69 87 GLN A C 1
ATOM 636 O O . GLN A 1 87 ? -2.859 8.136 -1.403 1.00 92.69 87 GLN A O 1
ATOM 641 N N . PHE A 1 88 ? -4.726 6.944 -1.749 1.00 92.19 88 PHE A N 1
ATOM 642 C CA . PHE A 1 88 ? -4.715 7.045 -3.210 1.00 92.19 88 PHE A CA 1
ATOM 643 C C . PHE A 1 88 ? -5.547 8.234 -3.694 1.00 92.19 88 PHE A C 1
ATOM 645 O O . PHE A 1 88 ? -6.490 8.675 -3.032 1.00 92.19 88 PHE A O 1
ATOM 652 N N . GLY A 1 89 ? -5.174 8.787 -4.850 1.00 90.50 89 GLY A N 1
ATOM 653 C CA . GLY A 1 89 ? -5.653 10.092 -5.315 1.00 90.50 89 GLY A CA 1
ATOM 654 C C . GLY A 1 89 ? -5.144 11.260 -4.460 1.00 90.50 89 GLY A C 1
ATOM 655 O O . GLY A 1 89 ? -5.743 12.333 -4.476 1.00 90.50 89 GLY A O 1
ATOM 656 N N . SER A 1 90 ? -4.092 11.012 -3.678 1.00 87.25 90 SER A N 1
ATOM 657 C CA . SER A 1 90 ? -3.312 11.947 -2.871 1.00 87.25 90 SER A CA 1
ATOM 658 C C . SER A 1 90 ? -1.883 11.398 -2.780 1.00 87.25 90 SER A C 1
ATOM 660 O O . SER A 1 90 ? -1.593 10.303 -3.273 1.00 87.25 90 SER A O 1
ATOM 662 N N . SER A 1 91 ? -0.993 12.151 -2.149 1.00 81.75 91 SER A N 1
ATOM 663 C CA . SER A 1 91 ? 0.401 11.777 -1.962 1.00 81.75 91 SER A CA 1
ATOM 664 C C . SER A 1 91 ? 0.752 11.435 -0.521 1.00 81.75 91 SER A C 1
ATOM 666 O O . SER A 1 91 ? 1.926 11.325 -0.188 1.00 81.75 91 SER A O 1
ATOM 668 N N . VAL A 1 92 ? -0.236 11.282 0.358 1.00 88.62 92 VAL A N 1
ATOM 669 C CA . VAL A 1 92 ? 0.010 11.098 1.791 1.00 88.62 92 VAL A CA 1
ATOM 670 C C . VAL A 1 92 ? 0.138 9.639 2.178 1.00 88.62 92 VAL A C 1
ATOM 672 O O . VAL A 1 92 ? -0.635 8.781 1.747 1.00 88.62 92 VAL A O 1
ATOM 675 N N . PHE A 1 93 ? 1.115 9.388 3.042 1.00 89.25 93 PHE A N 1
ATOM 676 C CA . PHE A 1 93 ? 1.311 8.111 3.696 1.00 89.25 93 PHE A CA 1
ATOM 677 C C . PHE A 1 93 ? 1.725 8.303 5.154 1.00 89.25 93 PHE A C 1
ATOM 679 O O . PHE A 1 93 ? 2.170 9.377 5.558 1.00 89.25 93 PHE A O 1
ATOM 686 N N . THR A 1 94 ? 1.596 7.253 5.954 1.00 89.69 94 THR A N 1
ATOM 687 C CA . THR A 1 94 ? 2.174 7.204 7.296 1.00 89.69 94 THR A CA 1
ATOM 688 C C . THR A 1 94 ? 2.669 5.804 7.606 1.00 89.69 94 THR A C 1
ATOM 690 O O . THR A 1 94 ? 2.004 4.817 7.287 1.00 89.69 94 THR A O 1
ATOM 693 N N . ASN A 1 95 ? 3.844 5.719 8.216 1.00 87.62 95 ASN A N 1
ATOM 694 C CA . ASN A 1 95 ? 4.352 4.491 8.805 1.00 87.62 95 ASN A CA 1
ATOM 695 C C . ASN A 1 95 ? 3.802 4.380 10.222 1.00 87.62 95 ASN A C 1
ATOM 697 O O . ASN A 1 95 ? 3.863 5.338 10.989 1.00 87.62 95 ASN A O 1
ATOM 701 N N . VAL A 1 96 ? 3.285 3.212 10.571 1.00 89.31 96 VAL A N 1
ATOM 702 C CA . VAL A 1 96 ? 2.657 2.923 11.856 1.00 89.31 96 VAL A CA 1
ATOM 703 C C . VAL A 1 96 ? 3.503 1.887 12.566 1.00 89.31 96 VAL A C 1
ATOM 705 O O . VAL A 1 96 ? 3.688 0.772 12.070 1.00 89.31 96 VAL A O 1
ATOM 708 N N . TYR A 1 97 ? 4.017 2.265 13.731 1.00 87.00 97 TYR A N 1
ATOM 709 C CA . TYR A 1 97 ? 4.885 1.409 14.518 1.00 87.00 97 TYR A CA 1
ATOM 710 C C . TYR A 1 97 ? 4.107 0.696 15.634 1.00 87.00 97 TYR A C 1
ATOM 712 O O . TYR A 1 97 ? 3.125 1.223 16.161 1.00 87.00 97 TYR A O 1
ATOM 720 N N . PRO A 1 98 ? 4.553 -0.500 16.049 1.00 83.75 98 PRO A N 1
ATOM 721 C CA . PRO A 1 98 ? 3.869 -1.313 17.065 1.00 83.75 98 PRO A CA 1
ATOM 722 C C . PRO A 1 98 ? 3.821 -0.702 18.470 1.00 83.75 98 PRO A C 1
ATOM 724 O O . PRO A 1 98 ? 3.026 -1.128 19.299 1.00 83.75 98 PRO A O 1
ATOM 727 N N . ASN A 1 99 ? 4.649 0.306 18.739 1.00 85.75 99 ASN A N 1
ATOM 728 C CA . ASN A 1 99 ? 4.625 1.132 19.952 1.00 85.75 99 ASN A CA 1
ATOM 729 C C . ASN A 1 99 ? 3.616 2.302 19.861 1.00 85.75 99 ASN A C 1
ATOM 731 O O . ASN A 1 99 ? 3.732 3.262 20.620 1.00 85.75 99 ASN A O 1
ATOM 735 N N . SER A 1 100 ? 2.676 2.255 18.911 1.00 88.12 100 SER A N 1
ATOM 736 C CA . SER A 1 100 ? 1.664 3.286 18.642 1.00 88.12 100 SER A CA 1
ATOM 737 C C . SER A 1 100 ? 2.202 4.625 18.117 1.00 88.12 100 SER A C 1
ATOM 739 O O . SER A 1 100 ? 1.421 5.571 17.982 1.00 88.12 100 SER A O 1
ATOM 741 N N . THR A 1 101 ? 3.494 4.736 17.779 1.00 88.94 101 THR A N 1
ATOM 742 C CA . THR A 1 101 ? 4.031 5.940 17.123 1.00 88.94 101 THR A CA 1
ATOM 743 C C . THR A 1 101 ? 3.780 5.911 15.618 1.00 88.94 101 THR A C 1
ATOM 745 O O . THR A 1 101 ? 3.609 4.847 15.019 1.00 88.94 101 THR A O 1
ATOM 748 N N . MET A 1 102 ? 3.762 7.089 14.994 1.00 88.25 102 MET A N 1
ATOM 749 C CA . MET A 1 102 ? 3.574 7.237 13.553 1.00 88.25 102 MET A CA 1
ATOM 750 C C . MET A 1 102 ? 4.536 8.249 12.955 1.00 88.25 102 MET A C 1
ATOM 752 O O . MET A 1 102 ? 4.705 9.331 13.513 1.00 88.25 102 MET A O 1
ATOM 756 N N . ASP A 1 103 ? 5.042 7.924 11.767 1.00 84.62 103 ASP A N 1
ATOM 757 C CA . ASP A 1 103 ? 5.830 8.828 10.932 1.00 84.62 103 ASP A CA 1
ATOM 758 C C . ASP A 1 103 ? 5.078 9.071 9.622 1.00 84.62 103 ASP A C 1
ATOM 760 O O . ASP A 1 103 ? 5.071 8.225 8.724 1.00 84.62 103 ASP A O 1
ATOM 764 N N . SER A 1 104 ? 4.424 10.226 9.502 1.00 85.62 104 SER A N 1
ATOM 765 C CA . SER A 1 104 ? 3.805 10.641 8.238 1.00 85.62 104 SER A CA 1
ATOM 766 C C . SER A 1 104 ? 4.838 11.044 7.218 1.00 85.62 104 SER A C 1
ATOM 768 O O . SER A 1 104 ? 5.824 11.640 7.607 1.00 85.62 104 SER A O 1
ATOM 770 N N . GLY A 1 105 ? 4.542 10.893 5.936 1.00 79.31 105 GLY A N 1
ATOM 771 C CA . GLY A 1 105 ? 5.274 11.538 4.858 1.00 79.31 105 GLY A CA 1
ATOM 772 C C . GLY A 1 105 ? 4.365 11.866 3.685 1.00 79.31 105 GLY A C 1
ATOM 773 O O . GLY A 1 105 ? 3.157 11.598 3.703 1.00 79.31 105 GLY A O 1
ATOM 774 N N . ASN A 1 106 ? 4.952 12.458 2.649 1.00 81.31 106 ASN A N 1
ATOM 775 C CA . ASN A 1 106 ? 4.251 12.622 1.391 1.00 81.31 106 ASN A CA 1
ATOM 776 C C . ASN A 1 106 ? 5.153 12.436 0.168 1.00 81.31 106 ASN A C 1
ATOM 778 O O . ASN A 1 106 ? 6.359 12.662 0.203 1.00 81.31 106 ASN A O 1
ATOM 782 N N . PHE A 1 107 ? 4.541 12.023 -0.933 1.00 78.44 107 PHE A N 1
ATOM 783 C CA . PHE A 1 107 ? 5.190 11.903 -2.228 1.00 78.44 107 PHE A CA 1
ATOM 784 C C . PHE A 1 107 ? 5.071 13.237 -2.981 1.00 78.44 107 PHE A C 1
ATOM 786 O O . PHE A 1 107 ? 3.985 13.699 -3.322 1.00 78.44 107 PHE A O 1
ATOM 793 N N . GLN A 1 108 ? 6.181 13.932 -3.195 1.00 78.06 108 GLN A N 1
ATOM 794 C CA . GLN A 1 108 ? 6.139 15.265 -3.793 1.00 78.06 108 GLN A CA 1
ATOM 795 C C . GLN A 1 108 ? 6.023 15.181 -5.318 1.00 78.06 108 GLN A C 1
ATOM 797 O O . GLN A 1 108 ? 6.812 14.505 -5.978 1.00 78.06 108 GLN A O 1
ATOM 802 N N . GLY A 1 109 ? 5.066 15.928 -5.878 1.00 78.62 109 GLY A N 1
ATOM 803 C CA . GLY A 1 109 ? 4.920 16.130 -7.324 1.00 78.62 109 GLY A CA 1
ATOM 804 C C . GLY A 1 109 ? 4.116 15.068 -8.084 1.00 78.62 109 GLY A C 1
ATOM 805 O O . GLY A 1 109 ? 4.072 15.140 -9.310 1.00 78.62 109 GLY A O 1
ATOM 806 N N . PHE A 1 110 ? 3.498 14.101 -7.398 1.00 84.06 110 PHE A N 1
ATOM 807 C CA . PHE A 1 110 ? 2.642 13.072 -8.003 1.00 84.06 110 PHE A CA 1
ATOM 808 C C . PHE A 1 110 ? 1.731 12.404 -6.966 1.00 84.06 110 PHE A C 1
ATOM 810 O O . PHE A 1 110 ? 2.026 12.413 -5.770 1.00 84.06 110 PHE A O 1
ATOM 817 N N . ASN A 1 111 ? 0.655 11.774 -7.432 1.00 88.12 111 ASN A N 1
ATOM 818 C CA . ASN A 1 111 ? -0.257 10.962 -6.629 1.00 88.12 111 ASN A CA 1
ATOM 819 C C . ASN A 1 111 ? -0.312 9.527 -7.157 1.00 88.12 111 ASN A C 1
ATOM 821 O O . ASN A 1 111 ? -0.240 9.301 -8.365 1.00 88.12 111 ASN A O 1
ATOM 825 N N . PHE A 1 112 ? -0.526 8.559 -6.264 1.00 88.44 112 PHE A N 1
ATOM 826 C CA . PHE A 1 112 ? -0.834 7.194 -6.690 1.00 88.44 112 PHE A CA 1
ATOM 827 C C . PHE A 1 112 ? -2.285 7.081 -7.132 1.00 88.44 112 PHE A C 1
ATOM 829 O O . PHE A 1 112 ? -3.197 7.540 -6.441 1.00 88.44 112 PHE A O 1
ATOM 836 N N . VAL A 1 113 ? -2.502 6.438 -8.275 1.00 89.62 113 VAL A N 1
ATOM 837 C CA . VAL A 1 113 ? -3.820 6.396 -8.919 1.00 89.62 113 VAL A CA 1
ATOM 838 C C . VAL A 1 113 ? -4.745 5.398 -8.225 1.00 89.62 113 VAL A C 1
ATOM 840 O O . VAL A 1 113 ? -5.869 5.757 -7.870 1.00 89.62 113 VAL A O 1
ATOM 843 N N . LYS A 1 114 ? -4.288 4.158 -8.000 1.00 89.00 114 LYS A N 1
ATOM 844 C CA . LYS A 1 114 ? -5.102 3.082 -7.410 1.00 89.00 114 LYS A CA 1
ATOM 845 C C . LYS A 1 114 ? -4.285 2.102 -6.553 1.00 89.00 114 LYS A C 1
ATOM 847 O O . LYS A 1 114 ? -3.144 1.816 -6.916 1.00 89.00 114 LYS A O 1
ATOM 852 N N . PRO A 1 115 ? -4.888 1.521 -5.493 1.00 87.44 115 PRO A N 1
ATOM 853 C CA . PRO A 1 115 ? -4.259 0.501 -4.648 1.00 87.44 115 PRO A CA 1
ATOM 854 C C . PRO A 1 115 ? -3.699 -0.709 -5.389 1.00 87.44 115 PRO A C 1
ATOM 856 O O . PRO A 1 115 ? -2.580 -1.125 -5.119 1.00 87.44 115 PRO A O 1
ATOM 859 N N . ASN A 1 116 ? -4.460 -1.259 -6.336 1.00 86.75 116 ASN A N 1
ATOM 860 C CA . ASN A 1 116 ? -4.056 -2.440 -7.097 1.00 86.75 116 ASN A CA 1
ATOM 861 C C . ASN A 1 116 ? -2.932 -2.149 -8.099 1.00 86.75 116 ASN A C 1
ATOM 863 O O . ASN A 1 116 ? -2.340 -3.070 -8.637 1.00 86.75 116 ASN A O 1
ATOM 867 N N . GLN A 1 117 ? -2.591 -0.886 -8.331 1.00 88.62 117 GLN A N 1
ATOM 868 C CA . GLN A 1 117 ? -1.521 -0.480 -9.235 1.00 88.62 117 GLN A CA 1
ATOM 869 C C . GLN A 1 117 ? -0.330 0.098 -8.465 1.00 88.62 117 GLN A C 1
ATOM 871 O O . GLN A 1 117 ? 0.327 1.022 -8.941 1.00 88.62 117 GLN A O 1
ATOM 876 N N . PHE A 1 118 ? -0.078 -0.410 -7.259 1.00 87.62 118 PHE A N 1
ATOM 877 C CA . PHE A 1 118 ? 1.009 0.017 -6.390 1.00 87.62 118 PHE A CA 1
ATOM 878 C C . PHE A 1 118 ? 1.598 -1.176 -5.635 1.00 87.62 118 PHE A C 1
ATOM 880 O O . PHE A 1 118 ? 0.864 -2.036 -5.155 1.00 87.62 118 PHE A O 1
ATOM 887 N N . ALA A 1 119 ? 2.917 -1.190 -5.466 1.0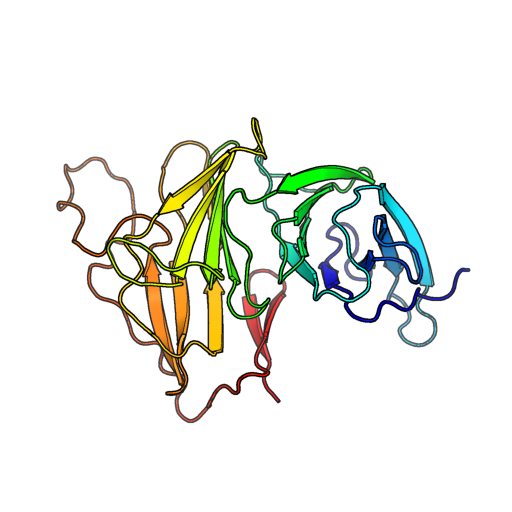0 84.81 119 ALA A N 1
ATOM 888 C CA . ALA A 1 119 ? 3.611 -2.155 -4.628 1.00 84.81 119 ALA A CA 1
ATOM 889 C C . ALA A 1 119 ? 4.818 -1.531 -3.919 1.00 84.81 119 ALA A C 1
ATOM 891 O O . ALA A 1 119 ? 5.552 -0.723 -4.492 1.00 84.81 119 ALA A O 1
ATOM 892 N N . LEU A 1 120 ? 5.063 -1.971 -2.683 1.00 81.94 120 LEU A N 1
ATOM 893 C CA . LEU A 1 120 ? 6.363 -1.823 -2.036 1.00 81.94 120 LEU A CA 1
ATOM 894 C C . LEU A 1 120 ? 7.283 -2.932 -2.552 1.00 81.94 120 LEU A C 1
ATOM 896 O O . LEU A 1 120 ? 6.903 -4.101 -2.547 1.00 81.94 120 LEU A O 1
ATOM 900 N N . THR A 1 121 ? 8.488 -2.570 -2.978 1.00 79.19 121 THR A N 1
ATOM 901 C CA . THR A 1 121 ? 9.416 -3.509 -3.626 1.00 79.19 121 THR A CA 1
ATOM 902 C C . THR A 1 121 ? 10.719 -3.686 -2.855 1.00 79.19 121 THR A C 1
ATOM 904 O O . THR A 1 121 ? 11.418 -4.683 -2.995 1.00 79.19 121 THR A O 1
ATOM 907 N N . GLY A 1 122 ? 11.079 -2.741 -1.993 1.00 76.69 122 GLY A N 1
ATOM 908 C CA . GLY A 1 122 ? 12.287 -2.909 -1.202 1.00 76.69 122 GLY A CA 1
ATOM 909 C C . GLY A 1 122 ? 12.524 -1.810 -0.192 1.00 76.69 122 GLY A C 1
ATOM 910 O O . GLY A 1 122 ? 11.897 -0.752 -0.235 1.00 76.69 122 GLY A O 1
ATOM 911 N N . ALA A 1 123 ? 13.463 -2.082 0.706 1.00 75.31 123 ALA A N 1
ATOM 912 C CA . ALA A 1 123 ? 13.975 -1.131 1.678 1.00 75.31 123 ALA A CA 1
ATOM 913 C C . ALA A 1 123 ? 15.503 -1.269 1.792 1.00 75.31 123 ALA A C 1
ATOM 915 O O . ALA A 1 123 ? 16.021 -2.378 1.946 1.00 75.31 123 ALA A O 1
ATOM 916 N N . VAL A 1 124 ? 16.232 -0.152 1.708 1.00 71.69 124 VAL A N 1
ATOM 917 C CA . VAL A 1 124 ? 17.695 -0.097 1.887 1.00 71.69 124 VAL A CA 1
ATOM 918 C C . VAL A 1 124 ? 18.062 0.981 2.893 1.00 71.69 124 VAL A C 1
ATOM 920 O O . VAL A 1 124 ? 17.882 2.170 2.627 1.00 71.69 124 VAL A O 1
ATOM 923 N N . GLY A 1 125 ? 18.601 0.582 4.045 1.00 69.56 125 GLY A N 1
ATOM 924 C CA . GLY A 1 125 ? 18.877 1.511 5.142 1.00 69.56 125 GLY A CA 1
ATOM 925 C C . GLY A 1 125 ? 17.621 2.313 5.497 1.00 69.56 125 GLY A C 1
ATOM 926 O O . GLY A 1 125 ? 16.600 1.742 5.848 1.00 69.56 125 GLY A O 1
ATOM 927 N N . LEU A 1 126 ? 17.674 3.640 5.357 1.00 66.94 126 LEU A N 1
ATOM 928 C CA . LEU A 1 126 ? 16.525 4.522 5.592 1.00 66.94 126 LEU A CA 1
ATOM 929 C C . LEU A 1 126 ? 15.610 4.700 4.368 1.00 66.94 126 LEU A C 1
ATOM 931 O O . LEU A 1 126 ? 14.715 5.523 4.426 1.00 66.94 126 LEU A O 1
ATOM 935 N N . GLN A 1 127 ? 15.835 4.045 3.235 1.00 71.94 127 GLN A N 1
ATOM 936 C CA . GLN A 1 127 ? 15.118 4.348 1.991 1.00 71.94 127 GLN A CA 1
ATOM 937 C C . GLN A 1 127 ? 14.123 3.247 1.633 1.00 71.94 127 GLN A C 1
ATOM 939 O O . GLN A 1 127 ? 14.485 2.075 1.649 1.00 71.94 127 GLN A O 1
ATOM 944 N N . ASN A 1 128 ? 12.906 3.625 1.246 1.00 77.19 128 ASN A N 1
ATOM 945 C CA . ASN A 1 128 ? 11.895 2.700 0.729 1.00 77.19 128 ASN A CA 1
ATOM 946 C C . ASN A 1 128 ? 11.734 2.877 -0.775 1.00 77.19 128 ASN A C 1
ATOM 948 O O . ASN A 1 128 ? 11.719 4.010 -1.266 1.00 77.19 128 ASN A O 1
ATOM 952 N N . TRP A 1 129 ? 11.570 1.761 -1.479 1.00 78.75 129 TRP A N 1
ATOM 953 C CA . TRP A 1 129 ? 11.283 1.706 -2.906 1.00 78.75 129 TRP A CA 1
ATOM 954 C C . TRP A 1 129 ? 9.862 1.239 -3.144 1.00 78.75 129 TRP A C 1
ATOM 956 O O . TRP A 1 129 ? 9.445 0.174 -2.684 1.00 78.75 129 TRP A O 1
ATOM 966 N N . TYR A 1 130 ? 9.156 2.040 -3.922 1.00 82.31 130 TYR A N 1
ATOM 967 C CA . TYR A 1 130 ? 7.795 1.803 -4.344 1.00 82.31 130 TYR A CA 1
ATOM 968 C C . TYR A 1 130 ? 7.743 1.784 -5.859 1.00 82.31 130 TYR A C 1
ATOM 970 O O . TYR A 1 130 ? 8.488 2.494 -6.530 1.00 82.31 130 TYR A O 1
ATOM 978 N N . MET A 1 131 ? 6.800 1.029 -6.386 1.00 82.44 131 MET A N 1
ATOM 979 C CA . MET A 1 131 ? 6.417 1.065 -7.785 1.00 82.44 131 MET A CA 1
ATOM 980 C C . MET A 1 131 ? 4.932 1.358 -7.845 1.00 82.44 131 MET A C 1
ATOM 982 O O . MET A 1 131 ? 4.158 0.762 -7.097 1.00 82.44 131 MET A O 1
ATOM 986 N N . GLY A 1 132 ? 4.512 2.248 -8.736 1.00 85.50 132 GLY A N 1
ATOM 987 C CA . GLY A 1 132 ? 3.085 2.444 -8.928 1.00 85.50 132 GLY A CA 1
ATOM 988 C C . GLY A 1 132 ? 2.701 3.275 -10.134 1.00 85.50 132 GLY A C 1
ATOM 989 O O . GLY A 1 132 ? 3.544 3.915 -10.768 1.00 85.50 132 GLY A O 1
ATOM 990 N N . ASN A 1 133 ? 1.402 3.245 -10.430 1.00 86.81 133 ASN A N 1
ATOM 991 C CA . ASN A 1 133 ? 0.785 4.133 -11.402 1.00 86.81 133 ASN A CA 1
ATOM 992 C C . ASN A 1 133 ? 0.612 5.511 -10.785 1.00 86.81 133 ASN A C 1
ATOM 994 O O . ASN A 1 133 ? -0.007 5.653 -9.722 1.00 86.81 133 ASN A O 1
ATOM 998 N N . LEU A 1 134 ? 1.121 6.512 -11.480 1.00 87.38 134 LEU A N 1
ATOM 999 C CA . LEU A 1 134 ? 1.082 7.902 -11.077 1.00 87.38 134 LEU A CA 1
ATOM 1000 C C . LEU A 1 134 ? 0.099 8.681 -11.948 1.00 87.38 134 LEU A C 1
ATOM 1002 O O . LEU A 1 134 ? -0.158 8.343 -13.099 1.00 87.38 134 LEU A O 1
ATOM 1006 N N . ASP A 1 135 ? -0.432 9.767 -11.409 1.00 89.06 135 ASP A N 1
ATOM 1007 C CA . ASP A 1 135 ? -1.295 10.704 -12.139 1.00 89.06 135 ASP A CA 1
ATOM 1008 C C . ASP A 1 135 ? -0.540 11.606 -13.132 1.00 89.06 135 ASP A C 1
ATOM 1010 O O . ASP A 1 135 ? -1.149 12.361 -13.887 1.00 89.06 135 ASP A O 1
ATOM 1014 N N . VAL A 1 136 ? 0.788 11.513 -13.155 1.00 85.06 136 VAL A N 1
ATOM 1015 C CA . VAL A 1 136 ? 1.672 12.279 -14.034 1.00 85.06 136 VAL A CA 1
ATOM 1016 C C . VAL A 1 136 ? 2.534 11.356 -14.886 1.00 85.06 136 VAL A C 1
ATOM 1018 O O . VAL A 1 136 ? 3.176 10.425 -14.393 1.00 85.06 136 VAL A O 1
ATOM 1021 N N . SER A 1 137 ? 2.648 11.654 -16.177 1.00 80.31 137 SER A N 1
ATOM 1022 C CA . SER A 1 137 ? 3.518 10.906 -17.085 1.00 80.31 137 SER A CA 1
ATOM 1023 C C . SER A 1 137 ? 4.974 11.384 -17.040 1.00 80.31 137 SER A C 1
ATOM 1025 O O . SER A 1 137 ? 5.241 12.564 -16.817 1.00 80.31 137 SER A O 1
ATOM 1027 N N . SER A 1 138 ? 5.925 10.492 -17.316 1.00 73.62 138 SER A N 1
ATOM 1028 C CA . SER A 1 138 ? 7.307 10.858 -17.626 1.00 73.62 138 SER A CA 1
ATOM 1029 C C . SER A 1 138 ? 7.356 11.811 -18.811 1.00 73.62 138 SER A C 1
ATOM 1031 O O . SER A 1 138 ? 6.726 11.552 -19.830 1.00 73.62 138 SER A O 1
ATOM 1033 N N . ILE A 1 139 ? 8.179 12.854 -18.749 1.00 73.94 139 ILE A N 1
ATOM 1034 C CA . ILE A 1 139 ? 8.464 13.657 -19.946 1.00 73.94 139 ILE A CA 1
ATOM 1035 C C . ILE A 1 139 ? 9.327 12.899 -20.971 1.00 73.94 139 ILE A C 1
ATOM 1037 O O . ILE A 1 139 ? 9.311 13.252 -22.145 1.00 73.94 139 ILE A O 1
ATOM 1041 N N . ILE A 1 140 ? 10.060 11.864 -20.536 1.00 68.38 140 ILE A N 1
ATOM 1042 C CA . ILE A 1 140 ? 10.971 11.071 -21.374 1.00 68.38 140 ILE A CA 1
ATOM 1043 C C . ILE A 1 140 ? 10.214 9.896 -21.998 1.00 68.38 140 ILE A C 1
ATOM 1045 O O . ILE A 1 140 ? 10.094 9.817 -23.215 1.00 68.38 140 ILE A O 1
ATOM 1049 N N . THR A 1 141 ? 9.659 9.009 -21.168 1.00 66.88 141 THR A N 1
ATOM 1050 C CA . THR A 1 141 ? 9.017 7.759 -21.620 1.00 66.88 141 THR A CA 1
ATOM 1051 C C . THR A 1 141 ? 7.509 7.889 -21.820 1.00 66.88 141 THR A C 1
ATOM 1053 O O . THR A 1 141 ? 6.861 6.937 -22.239 1.00 66.88 141 THR A O 1
ATOM 1056 N N . ARG A 1 142 ? 6.909 9.043 -21.482 1.00 73.62 142 ARG A N 1
ATOM 1057 C CA . ARG A 1 142 ? 5.444 9.262 -21.422 1.00 73.62 142 ARG A CA 1
ATOM 1058 C C . ARG A 1 142 ? 4.682 8.309 -20.502 1.00 73.62 142 ARG A C 1
ATOM 1060 O O . ARG A 1 142 ? 3.456 8.323 -20.479 1.00 73.62 142 ARG A O 1
ATOM 1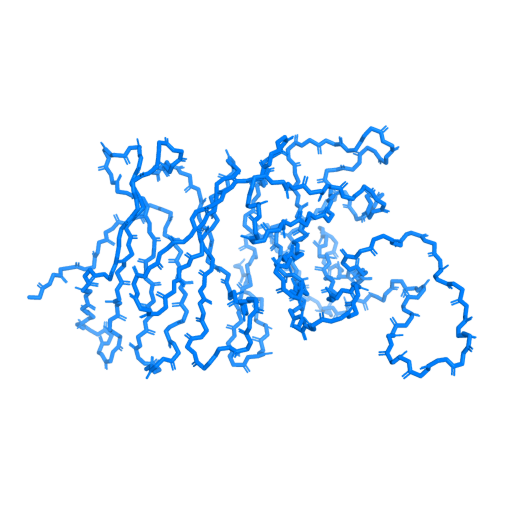067 N N . SER A 1 143 ? 5.393 7.546 -19.683 1.00 73.56 143 SER A N 1
ATOM 1068 C CA . SER A 1 143 ? 4.780 6.579 -18.792 1.00 73.56 143 SER A CA 1
ATOM 1069 C C . SER A 1 143 ? 4.191 7.187 -17.548 1.00 73.56 143 SER A C 1
ATOM 1071 O O . SER A 1 143 ? 4.838 8.001 -16.888 1.00 73.56 143 SER A O 1
ATOM 1073 N N . THR A 1 144 ? 3.023 6.708 -17.157 1.00 79.81 144 THR A N 1
ATOM 1074 C CA . THR A 1 144 ? 2.476 6.940 -15.823 1.00 79.81 144 THR A CA 1
ATOM 1075 C C . THR A 1 144 ? 3.073 5.990 -14.778 1.00 79.81 144 THR A C 1
ATOM 1077 O O . THR A 1 144 ? 2.916 6.231 -13.588 1.00 79.81 144 THR A O 1
ATOM 1080 N N . TRP A 1 145 ? 3.836 4.970 -15.183 1.00 79.06 145 TRP A N 1
ATOM 1081 C CA . TRP A 1 145 ? 4.566 4.081 -14.278 1.00 79.06 145 TRP A CA 1
ATOM 1082 C C . TRP A 1 145 ? 5.878 4.699 -13.826 1.00 79.06 145 TRP A C 1
ATOM 1084 O O . TRP A 1 145 ? 6.612 5.304 -14.613 1.00 79.06 145 TRP A O 1
ATOM 1094 N N . SER A 1 146 ? 6.195 4.522 -12.546 1.00 76.00 146 SER A N 1
ATOM 1095 C CA . SER A 1 146 ? 7.488 4.932 -12.017 1.00 76.00 146 SER A CA 1
ATOM 1096 C C . SER A 1 146 ? 7.894 4.155 -10.782 1.00 76.00 146 SER A C 1
ATOM 1098 O O . SER A 1 146 ? 7.051 3.816 -9.948 1.00 76.00 146 SER A O 1
ATOM 1100 N N . SER A 1 147 ? 9.210 3.989 -10.640 1.00 73.81 147 SER A N 1
ATOM 1101 C CA . SER A 1 147 ? 9.803 3.738 -9.332 1.00 73.81 147 SER A CA 1
ATOM 1102 C C . SER A 1 147 ? 9.873 5.042 -8.571 1.00 73.81 147 SER A C 1
ATOM 1104 O O . SER A 1 147 ? 10.234 6.090 -9.115 1.00 73.81 147 SER A O 1
ATOM 1106 N N . VAL A 1 148 ? 9.504 4.975 -7.307 1.00 74.31 148 VAL A N 1
ATOM 1107 C CA . VAL A 1 148 ? 9.549 6.083 -6.379 1.00 74.31 148 VAL A CA 1
ATOM 1108 C C . VAL A 1 148 ? 10.387 5.646 -5.198 1.00 74.31 148 VAL A C 1
ATOM 1110 O O . VAL A 1 148 ? 10.116 4.622 -4.577 1.00 74.31 148 VAL A O 1
ATOM 1113 N N . ARG A 1 149 ? 11.386 6.450 -4.851 1.00 74.12 149 ARG A N 1
ATOM 1114 C CA . ARG A 1 149 ? 12.177 6.254 -3.641 1.00 74.12 149 ARG A CA 1
ATOM 1115 C C . ARG A 1 149 ? 11.916 7.380 -2.666 1.00 74.12 149 ARG A C 1
ATOM 1117 O O . ARG A 1 149 ? 12.063 8.539 -3.048 1.00 74.12 149 ARG A O 1
ATOM 1124 N N . THR A 1 150 ? 11.626 7.056 -1.411 1.00 68.31 150 THR A N 1
ATOM 1125 C CA . THR A 1 150 ? 11.612 8.049 -0.327 1.00 68.31 150 THR A CA 1
ATOM 1126 C C . THR A 1 150 ? 12.720 7.766 0.672 1.00 68.31 150 THR A C 1
ATOM 1128 O O . THR A 1 150 ? 13.080 6.614 0.911 1.00 68.31 150 THR A O 1
ATOM 1131 N N . SER A 1 151 ? 13.292 8.827 1.238 1.00 61.09 151 SER A N 1
ATOM 1132 C CA . SER A 1 151 ? 14.191 8.734 2.387 1.00 61.09 151 SER A CA 1
ATOM 1133 C C . SER A 1 151 ? 13.375 8.824 3.674 1.00 61.09 151 SER A C 1
ATOM 1135 O O . SER A 1 151 ? 12.592 9.747 3.828 1.00 61.09 151 SER A O 1
ATOM 1137 N N . ALA A 1 152 ? 13.579 7.932 4.637 1.00 51.59 152 ALA A N 1
ATOM 1138 C CA . ALA A 1 152 ? 12.984 8.026 5.970 1.00 51.59 152 ALA A CA 1
ATOM 1139 C C . ALA A 1 152 ? 13.623 9.153 6.799 1.00 51.59 152 ALA A C 1
ATOM 1141 O O . ALA A 1 152 ? 12.968 9.704 7.674 1.00 51.59 152 ALA A O 1
ATOM 1142 N N . ALA A 1 153 ? 14.867 9.561 6.497 1.00 47.81 153 ALA A N 1
ATOM 1143 C CA . ALA A 1 153 ? 15.481 10.743 7.120 1.00 47.81 153 ALA A CA 1
ATOM 1144 C C . ALA A 1 153 ? 14.887 12.060 6.599 1.00 47.81 153 ALA A C 1
ATOM 1146 O O . ALA A 1 153 ? 14.932 13.080 7.281 1.00 47.81 153 ALA A O 1
ATOM 1147 N N . ASN A 1 154 ? 14.361 12.050 5.374 1.00 53.91 154 ASN A N 1
ATOM 1148 C CA . ASN A 1 154 ? 13.662 13.183 4.794 1.00 53.91 154 ASN A CA 1
ATOM 1149 C C . ASN A 1 154 ? 12.521 12.670 3.915 1.00 53.91 154 ASN A C 1
ATOM 1151 O O . ASN A 1 154 ? 12.603 12.619 2.692 1.00 53.91 154 ASN A O 1
ATOM 1155 N N . ILE A 1 155 ? 11.449 12.290 4.594 1.00 52.88 155 ILE A N 1
ATOM 1156 C CA . ILE A 1 155 ? 10.163 11.798 4.077 1.00 52.88 155 ILE A CA 1
ATOM 1157 C C . ILE A 1 155 ? 9.472 12.740 3.080 1.00 52.88 155 ILE A C 1
ATOM 1159 O O . ILE A 1 155 ? 8.454 12.361 2.509 1.00 52.88 155 ILE A O 1
ATOM 1163 N N . THR A 1 156 ? 10.005 13.952 2.884 1.00 57.03 156 THR A N 1
ATOM 1164 C CA . THR A 1 156 ? 9.527 14.923 1.891 1.00 57.03 156 THR A CA 1
ATOM 1165 C C . THR A 1 156 ? 10.294 14.847 0.571 1.00 57.03 156 THR A C 1
ATOM 1167 O O . THR A 1 156 ? 9.847 15.409 -0.424 1.00 57.03 156 THR A O 1
ATOM 1170 N N . THR A 1 157 ? 11.437 14.153 0.510 1.00 60.44 157 THR A N 1
ATOM 1171 C CA . THR A 1 157 ? 12.196 13.987 -0.734 1.00 60.44 157 THR A CA 1
ATOM 1172 C C . THR A 1 157 ? 11.884 12.638 -1.369 1.00 60.44 157 THR A C 1
ATOM 1174 O O . THR A 1 157 ? 12.416 11.589 -0.999 1.00 60.44 157 THR A O 1
ATOM 1177 N N . SER A 1 158 ? 10.995 12.672 -2.360 1.00 67.00 158 SER A N 1
ATOM 1178 C CA . SER A 1 158 ? 10.740 11.548 -3.255 1.00 67.00 158 SER A CA 1
ATOM 1179 C C . SER A 1 158 ? 11.531 11.709 -4.549 1.00 67.00 158 SER A C 1
ATOM 1181 O O . SER A 1 158 ? 11.451 12.745 -5.207 1.00 67.00 158 SER A O 1
ATOM 1183 N N . TYR A 1 159 ? 12.271 10.676 -4.939 1.00 70.75 159 TYR A N 1
ATOM 1184 C CA . TYR A 1 159 ? 12.875 10.584 -6.265 1.00 70.75 159 TYR A CA 1
ATOM 1185 C C . TYR A 1 159 ? 12.011 9.700 -7.152 1.00 70.75 159 TYR A C 1
ATOM 1187 O O . TYR A 1 159 ? 11.655 8.595 -6.746 1.00 70.75 159 TYR A O 1
ATOM 1195 N N . ARG A 1 160 ? 11.701 10.188 -8.352 1.00 73.06 160 ARG A N 1
ATOM 1196 C CA . ARG A 1 160 ? 10.953 9.459 -9.369 1.00 73.06 160 ARG A CA 1
ATOM 1197 C C . ARG A 1 160 ? 11.907 9.001 -10.470 1.00 73.06 160 ARG A C 1
ATOM 1199 O O . ARG A 1 160 ? 12.549 9.833 -11.105 1.00 73.06 160 ARG A O 1
ATOM 1206 N N . ASP A 1 161 ? 11.956 7.697 -10.706 1.00 66.19 161 ASP A N 1
ATOM 1207 C CA . ASP A 1 161 ? 12.687 7.088 -11.816 1.00 66.19 161 ASP A CA 1
ATOM 1208 C C . ASP A 1 161 ? 11.721 6.715 -12.944 1.00 66.19 161 ASP A C 1
ATOM 1210 O O . ASP A 1 161 ? 10.737 5.995 -12.738 1.00 66.19 161 ASP A O 1
ATOM 1214 N N . TYR A 1 162 ? 12.010 7.219 -14.140 1.00 65.44 162 TYR A N 1
ATOM 1215 C CA . TYR A 1 162 ? 11.165 7.124 -15.326 1.00 65.44 162 TYR A CA 1
ATOM 1216 C C . TYR A 1 162 ? 11.551 5.993 -16.289 1.00 65.44 162 TYR A C 1
ATOM 1218 O O . TYR A 1 162 ? 10.856 5.794 -17.290 1.00 65.44 162 TYR A O 1
ATOM 1226 N N . ALA A 1 163 ? 12.650 5.277 -16.025 1.00 57.78 163 ALA A N 1
ATOM 1227 C CA . ALA A 1 163 ? 13.206 4.285 -16.947 1.00 57.78 163 ALA A CA 1
ATOM 1228 C C . ALA A 1 163 ? 12.307 3.051 -17.150 1.00 57.78 163 ALA A C 1
ATOM 1230 O O . ALA A 1 163 ? 12.451 2.347 -18.141 1.00 57.78 163 ALA A O 1
ATOM 1231 N N . LEU A 1 164 ? 11.357 2.800 -16.247 1.00 57.72 164 LEU A N 1
ATOM 1232 C CA . LEU A 1 164 ? 10.499 1.603 -16.233 1.00 57.72 164 LEU A CA 1
ATOM 1233 C C . LEU A 1 164 ? 9.196 1.777 -17.033 1.00 57.72 164 LEU A C 1
ATOM 1235 O O . LEU A 1 164 ? 8.215 1.077 -16.811 1.00 57.72 164 LEU A O 1
ATOM 1239 N N . GLY A 1 165 ? 9.157 2.779 -17.907 1.00 55.34 165 GLY A N 1
ATOM 1240 C CA . GLY A 1 165 ? 7.904 3.403 -18.281 1.00 55.34 165 GLY A CA 1
ATOM 1241 C C . GLY A 1 165 ? 7.187 2.882 -19.533 1.00 55.34 165 GLY A C 1
ATOM 1242 O O . GLY A 1 165 ? 6.015 3.187 -19.741 1.00 55.34 165 GLY A O 1
ATOM 1243 N N . GLU A 1 166 ? 7.832 2.144 -20.418 1.00 55.53 166 GLU A N 1
ATOM 1244 C CA . GLU A 1 166 ? 7.270 2.052 -21.773 1.00 55.53 166 GLU A CA 1
ATOM 1245 C C . GLU A 1 166 ? 6.115 1.046 -21.898 1.00 55.53 166 GLU A C 1
ATOM 1247 O O . GLU A 1 166 ? 5.232 1.243 -22.732 1.00 55.53 166 GLU A O 1
ATOM 1252 N N . TYR A 1 167 ? 6.055 0.023 -21.038 1.00 58.41 167 TYR A N 1
ATOM 1253 C CA . TYR A 1 167 ? 5.044 -1.039 -21.090 1.00 58.41 167 TYR A CA 1
ATOM 1254 C C . TYR A 1 167 ? 4.811 -1.668 -19.703 1.00 58.41 167 TYR A C 1
ATOM 1256 O O . TYR A 1 167 ? 5.739 -1.684 -18.894 1.00 58.41 167 TYR A O 1
ATOM 1264 N N . PRO A 1 168 ? 3.610 -2.217 -19.421 1.00 62.81 168 PRO A N 1
ATOM 1265 C CA . PRO A 1 168 ? 2.401 -2.208 -20.248 1.00 62.81 168 PRO A CA 1
ATOM 1266 C C . PRO A 1 168 ? 1.496 -0.986 -19.979 1.00 62.81 168 PRO A C 1
ATOM 1268 O O . PRO A 1 168 ? 1.515 -0.386 -18.906 1.00 62.81 168 PRO A O 1
ATOM 1271 N N . THR A 1 169 ? 0.667 -0.605 -20.957 1.00 64.81 169 THR A N 1
ATOM 1272 C CA . THR A 1 169 ? -0.216 0.580 -20.875 1.00 64.81 169 THR A CA 1
ATOM 1273 C C . THR A 1 169 ? -1.556 0.316 -20.179 1.00 64.81 169 THR A C 1
ATOM 1275 O O . THR A 1 169 ? -2.182 1.254 -19.688 1.00 64.81 169 THR A O 1
ATOM 1278 N N . ALA A 1 170 ? -1.998 -0.942 -20.106 1.00 74.75 170 ALA A N 1
ATOM 1279 C CA . ALA A 1 170 ? -3.299 -1.338 -19.565 1.00 74.75 170 ALA A CA 1
ATOM 1280 C C . ALA A 1 170 ? -3.131 -2.296 -18.376 1.00 74.75 170 ALA A C 1
ATOM 1282 O O . ALA A 1 170 ? -3.254 -3.508 -18.519 1.00 74.75 170 ALA A O 1
ATOM 1283 N N . VAL A 1 171 ? -2.810 -1.748 -17.203 1.00 78.19 171 VAL A N 1
ATOM 1284 C CA . VAL A 1 171 ? -2.499 -2.537 -16.000 1.00 78.19 171 VAL A CA 1
ATOM 1285 C C . VAL A 1 171 ? -3.728 -2.792 -15.151 1.00 78.19 171 VAL A C 1
ATOM 1287 O O . VAL A 1 171 ? -4.492 -1.878 -14.838 1.00 78.19 171 VAL A O 1
ATOM 1290 N N . ILE A 1 172 ? -3.850 -4.033 -14.707 1.00 84.00 172 ILE A N 1
ATOM 1291 C CA . ILE A 1 172 ? -4.846 -4.483 -13.744 1.00 84.00 172 ILE A CA 1
ATOM 1292 C C . ILE A 1 172 ? -4.255 -4.493 -12.340 1.00 84.00 172 ILE A C 1
ATOM 1294 O O . ILE A 1 172 ? -4.843 -3.927 -11.420 1.00 84.00 172 ILE A O 1
ATOM 1298 N N . LEU A 1 173 ? -3.086 -5.113 -12.187 1.00 85.06 173 LEU A N 1
ATOM 1299 C CA . LEU A 1 173 ? -2.496 -5.375 -10.885 1.00 85.06 173 LEU A CA 1
ATOM 1300 C C . LEU A 1 173 ? -0.975 -5.221 -10.925 1.00 85.06 173 LEU A C 1
ATOM 1302 O O . LEU A 1 173 ? -0.324 -5.663 -11.869 1.00 85.06 173 LEU A O 1
ATOM 1306 N N . ILE A 1 174 ? -0.411 -4.648 -9.867 1.00 82.56 174 ILE A N 1
ATOM 1307 C CA . ILE A 1 174 ? 1.012 -4.731 -9.556 1.00 82.56 174 ILE A CA 1
ATOM 1308 C C . ILE A 1 174 ? 1.182 -5.554 -8.290 1.00 82.56 174 ILE A C 1
ATOM 1310 O O . ILE A 1 174 ? 0.648 -5.216 -7.238 1.00 82.56 174 ILE A O 1
ATOM 1314 N N . ALA A 1 175 ? 1.986 -6.604 -8.395 1.00 81.12 175 ALA A N 1
ATOM 1315 C CA . ALA A 1 175 ? 2.535 -7.312 -7.252 1.00 81.12 175 ALA A CA 1
ATOM 1316 C C . ALA A 1 175 ? 4.030 -7.000 -7.149 1.00 81.12 175 ALA A C 1
ATOM 1318 O O . ALA A 1 175 ? 4.711 -6.876 -8.163 1.00 81.12 175 ALA A O 1
ATOM 1319 N N . GLY A 1 176 ? 4.552 -6.876 -5.933 1.00 77.25 176 GLY A N 1
ATOM 1320 C CA . GLY A 1 176 ? 5.975 -6.659 -5.691 1.00 77.25 176 GLY A CA 1
ATOM 1321 C C . GLY A 1 176 ? 6.507 -7.629 -4.649 1.00 77.25 176 GLY A C 1
ATOM 1322 O O . GLY A 1 176 ? 5.793 -8.012 -3.723 1.00 77.25 176 GLY A O 1
ATOM 1323 N N . THR A 1 177 ? 7.767 -8.023 -4.785 1.00 73.19 177 THR A N 1
ATOM 1324 C CA . THR A 1 177 ? 8.509 -8.675 -3.700 1.00 73.19 177 THR A CA 1
ATOM 1325 C C . THR A 1 177 ? 9.133 -7.601 -2.832 1.00 73.19 177 THR A C 1
ATOM 1327 O O . THR A 1 177 ? 9.684 -6.666 -3.394 1.00 73.19 177 THR A O 1
ATOM 1330 N N . VAL A 1 178 ? 9.141 -7.756 -1.511 1.00 73.38 178 VAL A N 1
ATOM 1331 C CA . VAL A 1 178 ? 9.840 -6.834 -0.606 1.00 73.38 178 VAL A CA 1
ATOM 1332 C C . VAL A 1 178 ? 11.166 -7.455 -0.182 1.00 73.38 178 VAL A C 1
ATOM 1334 O O . VAL A 1 178 ? 11.176 -8.495 0.472 1.00 73.38 178 VAL A O 1
ATOM 1337 N N . GLU A 1 179 ? 12.282 -6.810 -0.515 1.00 74.25 179 GLU A N 1
ATOM 1338 C CA . GLU A 1 179 ? 13.612 -7.204 -0.037 1.00 74.25 179 GLU A CA 1
ATOM 1339 C C . GLU A 1 179 ? 14.235 -6.090 0.820 1.00 74.25 179 GLU A C 1
ATOM 1341 O O . GLU A 1 179 ? 14.185 -4.909 0.470 1.00 74.25 179 GLU A O 1
ATOM 1346 N N . VAL A 1 180 ? 14.828 -6.479 1.953 1.00 72.44 180 VAL A N 1
ATOM 1347 C CA . VAL A 1 180 ? 15.441 -5.571 2.934 1.00 72.44 180 VAL A CA 1
ATOM 1348 C C . VAL A 1 180 ? 16.958 -5.715 2.886 1.00 72.44 180 VAL A C 1
ATOM 1350 O O . VAL A 1 180 ? 17.484 -6.823 2.972 1.00 72.44 180 VAL A O 1
ATOM 1353 N N . SER A 1 181 ? 17.683 -4.605 2.778 1.00 67.88 181 SER A N 1
ATOM 1354 C CA . SER A 1 181 ? 19.150 -4.588 2.812 1.00 67.88 181 SER A CA 1
ATOM 1355 C C . SER A 1 181 ? 19.690 -3.356 3.527 1.00 67.88 181 SER A C 1
ATOM 1357 O O . SER A 1 181 ? 18.976 -2.389 3.764 1.00 67.88 181 SER A O 1
ATOM 1359 N N . GLN A 1 182 ? 20.970 -3.379 3.886 1.00 68.94 182 GLN A N 1
ATOM 1360 C CA . GLN A 1 182 ? 21.647 -2.221 4.471 1.00 68.94 182 GLN A CA 1
ATOM 1361 C C . GLN A 1 182 ? 22.508 -1.456 3.461 1.00 68.94 182 GLN A C 1
ATOM 1363 O O . GLN A 1 182 ? 22.779 -0.280 3.681 1.00 68.94 182 GLN A O 1
ATOM 1368 N N . THR A 1 183 ? 22.937 -2.097 2.369 1.00 63.78 183 THR A N 1
ATOM 1369 C CA . THR A 1 183 ? 24.037 -1.580 1.537 1.00 63.78 183 THR A CA 1
ATOM 1370 C C . THR A 1 183 ? 23.758 -1.606 0.043 1.00 63.78 183 THR A C 1
ATOM 1372 O O . THR A 1 183 ? 24.132 -0.658 -0.639 1.00 63.78 183 THR A O 1
ATOM 1375 N N . THR A 1 184 ? 23.120 -2.654 -0.483 1.00 57.75 184 THR A N 1
ATOM 1376 C CA . THR A 1 184 ? 23.021 -2.841 -1.937 1.00 57.75 184 THR A CA 1
ATOM 1377 C C . THR A 1 184 ? 21.809 -2.078 -2.495 1.00 57.75 184 THR A C 1
ATOM 1379 O O . THR A 1 184 ? 20.672 -2.392 -2.126 1.00 57.75 184 THR A O 1
ATOM 1382 N N . PRO A 1 185 ? 22.006 -1.081 -3.375 1.00 51.06 185 PRO A N 1
ATOM 1383 C CA . PRO A 1 185 ? 20.917 -0.377 -4.039 1.00 51.06 185 PRO A CA 1
ATOM 1384 C C . PRO A 1 185 ? 20.277 -1.267 -5.112 1.00 51.06 185 PRO A C 1
ATOM 1386 O O . PRO A 1 185 ? 20.978 -1.845 -5.936 1.00 51.06 185 PRO A O 1
ATOM 1389 N N . GLY A 1 186 ? 18.943 -1.319 -5.128 1.00 57.88 186 GLY A N 1
ATOM 1390 C CA . GLY A 1 186 ? 18.158 -1.983 -6.172 1.00 57.88 186 GLY A CA 1
ATOM 1391 C C . GLY A 1 186 ? 17.553 -3.293 -5.734 1.00 57.88 186 GLY A C 1
ATOM 1392 O O . GLY A 1 186 ? 18.204 -4.327 -5.819 1.00 57.88 186 GLY A O 1
ATOM 1393 N N . LYS A 1 187 ? 16.329 -3.256 -5.208 1.00 65.19 187 LYS A N 1
ATOM 1394 C CA . LYS A 1 187 ? 15.775 -4.433 -4.542 1.00 65.19 187 LYS A CA 1
ATOM 1395 C C . LYS A 1 187 ? 14.286 -4.572 -4.771 1.00 65.19 187 LYS A C 1
ATOM 1397 O O . LYS A 1 187 ? 13.532 -3.603 -4.639 1.00 65.19 187 LYS A O 1
ATOM 1402 N N . GLY A 1 188 ? 13.923 -5.784 -5.170 1.00 66.81 188 GLY A N 1
ATOM 1403 C CA . GLY A 1 188 ? 12.584 -6.224 -5.516 1.00 66.81 188 GLY A CA 1
ATOM 1404 C C . GLY A 1 188 ? 12.355 -6.455 -7.007 1.00 66.81 188 GLY A C 1
ATOM 1405 O O . GLY A 1 188 ? 12.833 -5.720 -7.873 1.00 66.81 188 GLY A O 1
ATOM 1406 N N . PHE A 1 189 ? 11.544 -7.463 -7.284 1.00 73.00 189 PHE A N 1
ATOM 1407 C CA . PHE A 1 189 ? 10.865 -7.639 -8.552 1.00 73.00 189 PHE A CA 1
ATOM 1408 C C . PHE A 1 189 ? 9.452 -7.096 -8.426 1.00 73.00 189 PHE A C 1
ATOM 1410 O O . PHE A 1 189 ? 8.822 -7.217 -7.371 1.00 73.00 189 PHE A O 1
ATOM 1417 N N . ILE A 1 190 ? 8.947 -6.534 -9.513 1.00 75.81 190 ILE A N 1
ATOM 1418 C CA . ILE A 1 190 ? 7.514 -6.337 -9.677 1.00 75.81 190 ILE A CA 1
ATOM 1419 C C . ILE A 1 190 ? 6.995 -7.233 -10.769 1.00 75.81 190 ILE A C 1
ATOM 1421 O O . ILE A 1 190 ? 7.689 -7.503 -11.741 1.00 75.81 190 ILE A O 1
ATOM 1425 N N . ILE A 1 191 ? 5.754 -7.647 -10.611 1.00 79.19 191 ILE A N 1
ATOM 1426 C CA . ILE A 1 191 ? 4.976 -8.327 -11.623 1.00 79.19 191 ILE A CA 1
ATOM 1427 C C . ILE A 1 191 ? 3.831 -7.389 -11.961 1.00 79.19 191 ILE A C 1
ATOM 1429 O O . ILE A 1 191 ? 3.024 -7.057 -11.092 1.00 79.19 191 ILE A O 1
ATOM 1433 N N . ILE A 1 192 ? 3.787 -6.936 -13.207 1.00 78.75 192 ILE A N 1
ATOM 1434 C CA . ILE A 1 192 ? 2.679 -6.138 -13.718 1.00 78.75 192 ILE A CA 1
ATOM 1435 C C . ILE A 1 192 ? 1.774 -7.067 -14.514 1.00 78.75 192 ILE A C 1
ATOM 1437 O O . ILE A 1 192 ? 2.203 -7.617 -15.527 1.00 78.75 192 ILE A O 1
ATOM 1441 N N . PHE A 1 193 ? 0.538 -7.228 -14.055 1.00 80.00 193 PHE A N 1
ATOM 1442 C CA . PHE A 1 193 ? -0.512 -7.936 -14.775 1.00 80.00 193 PHE A CA 1
ATOM 1443 C C . PHE A 1 193 ? -1.315 -6.944 -15.602 1.00 80.00 193 PHE A C 1
ATOM 1445 O O . PHE A 1 193 ? -1.825 -5.948 -15.075 1.00 80.00 193 PHE A O 1
ATOM 1452 N N . ASP A 1 194 ? -1.426 -7.214 -16.896 1.00 77.88 194 ASP A N 1
ATOM 1453 C CA . ASP A 1 194 ? -2.176 -6.389 -17.834 1.00 77.88 194 ASP A CA 1
ATOM 1454 C C . ASP A 1 194 ? -3.571 -6.955 -18.145 1.00 77.88 194 ASP A C 1
ATOM 1456 O O . ASP A 1 194 ? -3.967 -8.023 -17.672 1.00 77.88 194 ASP A O 1
ATOM 1460 N N . THR A 1 195 ? -4.339 -6.231 -18.961 1.00 71.25 195 THR A N 1
ATOM 1461 C CA . THR A 1 195 ? -5.680 -6.646 -19.409 1.00 71.25 195 THR A CA 1
ATOM 1462 C C . THR A 1 195 ? -5.707 -7.933 -20.226 1.00 71.25 195 THR A C 1
ATOM 1464 O O . THR A 1 195 ? -6.786 -8.470 -20.471 1.00 71.25 195 THR A O 1
ATOM 1467 N N . TYR A 1 196 ? -4.551 -8.447 -20.644 1.00 66.56 196 TYR A N 1
ATOM 1468 C CA . TYR A 1 196 ? -4.440 -9.723 -21.345 1.00 66.56 196 TYR A CA 1
ATOM 1469 C C . TYR A 1 196 ? -4.190 -10.891 -20.394 1.00 66.56 196 TYR A C 1
ATOM 1471 O O . TYR A 1 196 ? -4.019 -12.014 -20.857 1.00 66.56 196 TYR A O 1
ATOM 1479 N N . SER A 1 197 ? -4.245 -10.657 -19.075 1.00 60.25 197 SER A N 1
ATOM 1480 C CA . SER A 1 197 ? -4.049 -11.690 -18.050 1.00 60.25 197 SER A CA 1
ATOM 1481 C C . SER A 1 197 ? -2.650 -12.312 -18.090 1.00 60.25 197 SER A C 1
ATOM 1483 O O . SER A 1 197 ? -2.442 -13.420 -17.616 1.00 60.25 197 SER A O 1
ATOM 1485 N N . SER A 1 198 ? -1.670 -11.596 -18.640 1.00 68.00 198 SER A N 1
ATOM 1486 C CA . SER A 1 198 ? -0.271 -12.005 -18.579 1.00 68.00 198 SER A CA 1
ATOM 1487 C C . SER A 1 198 ? 0.466 -11.112 -17.588 1.00 68.00 198 SER A C 1
ATOM 1489 O O . SER A 1 198 ? 0.268 -9.895 -17.561 1.00 68.00 198 SER A O 1
ATOM 1491 N N . GLY A 1 199 ? 1.278 -11.720 -16.726 1.00 72.12 199 GLY A N 1
ATOM 1492 C CA . GLY A 1 199 ? 2.178 -10.984 -15.843 1.00 72.12 199 GLY A CA 1
ATOM 1493 C C . GLY A 1 199 ? 3.532 -10.788 -16.514 1.00 72.12 199 GLY A C 1
ATOM 1494 O O . GLY A 1 199 ? 4.056 -11.730 -17.107 1.00 72.12 199 GLY A O 1
ATOM 1495 N N . GLN A 1 200 ? 4.125 -9.601 -16.404 1.00 73.50 200 GLN A N 1
ATOM 1496 C CA . GLN A 1 200 ? 5.521 -9.362 -16.785 1.00 73.50 200 GLN A CA 1
ATOM 1497 C C . GLN A 1 200 ? 6.347 -8.946 -15.574 1.00 73.50 200 GLN A C 1
ATOM 1499 O O . GLN A 1 200 ? 5.926 -8.082 -14.803 1.00 73.50 200 GLN A O 1
ATOM 1504 N N . ILE A 1 201 ? 7.523 -9.560 -15.421 1.00 73.88 201 ILE A N 1
ATOM 1505 C CA . ILE A 1 201 ? 8.435 -9.291 -14.305 1.00 73.88 201 ILE A CA 1
ATOM 1506 C C . ILE A 1 201 ? 9.439 -8.189 -14.670 1.00 73.88 201 ILE A C 1
ATOM 1508 O O . ILE A 1 201 ? 10.170 -8.337 -15.649 1.00 73.88 201 ILE A O 1
ATOM 1512 N N . TYR A 1 202 ? 9.528 -7.140 -13.848 1.00 70.12 202 TYR A N 1
ATOM 1513 C CA . TYR A 1 202 ? 10.482 -6.030 -13.979 1.00 70.12 202 TYR A CA 1
ATOM 1514 C C . TYR A 1 202 ? 11.325 -5.859 -12.712 1.00 70.12 202 TYR A C 1
ATOM 1516 O O . TYR A 1 202 ? 10.913 -6.241 -11.614 1.00 70.12 202 TYR A O 1
ATOM 1524 N N . THR A 1 203 ? 12.492 -5.231 -12.849 1.00 69.44 203 THR A N 1
ATOM 1525 C CA . THR A 1 203 ? 13.280 -4.759 -11.705 1.00 69.44 203 THR A CA 1
ATOM 1526 C C . THR A 1 203 ? 12.674 -3.476 -11.140 1.00 69.44 203 THR A C 1
ATOM 1528 O O . THR A 1 203 ? 12.198 -2.619 -11.882 1.00 69.44 203 THR A O 1
ATOM 1531 N N . SER A 1 204 ? 12.715 -3.309 -9.819 1.00 63.69 204 SER A N 1
ATOM 1532 C CA . SER A 1 204 ? 12.173 -2.122 -9.142 1.00 63.69 204 SER A CA 1
ATOM 1533 C C . SER A 1 204 ? 12.990 -0.834 -9.336 1.00 63.69 204 SER A C 1
ATOM 1535 O O . SER A 1 204 ? 12.540 0.235 -8.919 1.00 63.69 204 SER A O 1
ATOM 1537 N N . ILE A 1 205 ? 14.178 -0.906 -9.953 1.00 66.00 205 ILE A N 1
ATOM 1538 C CA . ILE A 1 205 ? 15.023 0.251 -10.285 1.00 66.00 205 ILE A CA 1
ATOM 1539 C C . ILE A 1 205 ? 15.545 0.216 -11.730 1.00 66.00 205 ILE A C 1
ATOM 1541 O O . ILE A 1 205 ? 15.864 -0.855 -12.250 1.00 66.00 205 ILE A O 1
ATOM 1545 N N . ALA A 1 206 ? 15.652 1.409 -12.331 1.00 47.41 206 ALA A N 1
ATOM 1546 C CA . ALA A 1 206 ? 16.605 1.868 -13.350 1.00 47.41 206 ALA A CA 1
ATOM 1547 C C . ALA A 1 206 ? 17.137 0.894 -14.424 1.00 47.41 206 ALA A C 1
ATOM 1549 O O . ALA A 1 206 ? 18.301 1.004 -14.812 1.00 47.41 206 ALA A O 1
ATOM 1550 N N . SER A 1 207 ? 16.339 -0.021 -14.978 1.00 45.12 207 SER A N 1
ATOM 1551 C CA . SER A 1 207 ? 16.781 -0.785 -16.153 1.00 45.12 207 SER A CA 1
ATOM 1552 C C . SER A 1 207 ? 15.668 -1.005 -17.174 1.00 45.12 207 SER A C 1
ATOM 1554 O O . SER A 1 207 ? 14.789 -1.838 -16.991 1.00 45.12 207 SER A O 1
ATOM 1556 N N . ALA A 1 208 ? 15.777 -0.287 -18.295 1.00 38.78 208 ALA A N 1
ATOM 1557 C CA . ALA A 1 208 ? 15.314 -0.743 -19.610 1.00 38.78 208 ALA A CA 1
ATOM 1558 C C . ALA A 1 208 ? 16.485 -1.289 -20.470 1.00 38.78 208 ALA A C 1
ATOM 1560 O O . ALA A 1 208 ? 16.304 -1.636 -21.634 1.00 38.78 208 ALA A O 1
ATOM 1561 N N . ILE A 1 209 ? 17.706 -1.344 -19.908 1.00 34.19 209 ILE A N 1
ATOM 1562 C CA . ILE A 1 209 ? 18.962 -1.732 -20.575 1.00 34.19 209 ILE A CA 1
ATOM 1563 C C . ILE A 1 209 ? 19.785 -2.622 -19.625 1.00 34.19 209 ILE A C 1
ATOM 1565 O O . ILE A 1 209 ? 19.925 -2.260 -18.453 1.00 34.19 209 ILE A O 1
ATOM 1569 N N . PRO A 1 210 ? 20.363 -3.747 -20.100 1.00 30.64 210 PRO A N 1
ATOM 1570 C CA . PRO A 1 210 ? 21.190 -4.650 -19.303 1.00 30.64 210 PRO A CA 1
ATOM 1571 C C . PRO A 1 210 ? 22.231 -3.935 -18.441 1.00 30.64 210 PRO A C 1
ATOM 1573 O O . PRO A 1 210 ? 23.031 -3.160 -18.962 1.00 30.64 210 PRO A O 1
ATOM 1576 N N . MET A 1 211 ? 22.310 -4.281 -17.151 1.00 34.84 211 MET A N 1
ATOM 1577 C CA . MET A 1 211 ? 23.545 -4.045 -16.396 1.00 34.84 211 MET A CA 1
ATOM 1578 C C . MET A 1 211 ? 24.721 -4.683 -17.166 1.00 34.84 211 MET A C 1
ATOM 1580 O O . MET A 1 211 ? 24.524 -5.706 -17.835 1.00 34.84 211 MET A O 1
ATOM 1584 N N . PRO A 1 212 ? 25.947 -4.147 -17.106 1.00 36.94 212 PRO A N 1
ATOM 1585 C CA . PRO A 1 212 ? 27.126 -4.866 -17.580 1.00 36.94 212 PRO A CA 1
ATOM 1586 C C . PRO A 1 212 ? 27.213 -6.232 -16.884 1.00 36.94 212 PRO A C 1
ATOM 1588 O O . PRO A 1 212 ? 26.717 -6.409 -15.772 1.00 36.94 212 PRO A O 1
ATOM 1591 N N . ALA A 1 213 ? 27.701 -7.257 -17.582 1.00 37.22 213 ALA A N 1
ATOM 1592 C CA . ALA A 1 213 ? 27.951 -8.551 -16.948 1.00 37.22 213 ALA A CA 1
ATOM 1593 C C . ALA A 1 213 ? 29.030 -8.391 -15.878 1.00 37.22 213 ALA A C 1
ATOM 1595 O O . ALA A 1 213 ? 29.986 -7.665 -16.123 1.00 37.22 213 ALA A O 1
ATOM 1596 N N . ASP A 1 214 ? 28.794 -9.036 -14.733 1.00 43.00 214 ASP A N 1
ATOM 1597 C CA . ASP A 1 214 ? 29.755 -9.413 -13.695 1.00 43.00 214 ASP A CA 1
ATOM 1598 C C . ASP A 1 214 ? 31.177 -8.861 -13.873 1.00 43.00 214 ASP A C 1
ATOM 1600 O O . ASP A 1 214 ? 31.929 -9.323 -14.731 1.00 43.00 214 ASP A O 1
ATOM 1604 N N . ASP A 1 215 ? 31.592 -7.965 -12.979 1.00 44.34 215 ASP A N 1
ATOM 1605 C CA . ASP A 1 215 ? 33.008 -7.672 -12.731 1.00 44.34 215 ASP A CA 1
ATOM 1606 C C . ASP A 1 215 ? 33.643 -8.657 -11.726 1.00 44.34 215 ASP A C 1
ATOM 1608 O O . ASP A 1 215 ? 34.763 -8.453 -11.262 1.00 44.34 215 ASP A O 1
ATOM 1612 N N . GLY A 1 216 ? 32.953 -9.757 -11.401 1.00 42.16 216 GLY A N 1
ATOM 1613 C CA . GLY A 1 216 ? 33.473 -10.804 -10.522 1.00 42.16 216 GLY A CA 1
ATOM 1614 C C . GLY A 1 216 ? 33.365 -10.500 -9.024 1.00 42.16 216 GLY A C 1
ATOM 1615 O O . GLY A 1 216 ? 34.026 -11.167 -8.230 1.00 42.16 216 GLY A O 1
ATOM 1616 N N . SER A 1 217 ? 32.533 -9.538 -8.613 1.00 39.78 217 SER A N 1
ATOM 1617 C CA . SER A 1 217 ? 32.402 -9.098 -7.212 1.00 39.78 217 SER A CA 1
ATOM 1618 C C . SER A 1 217 ? 31.442 -9.918 -6.327 1.00 39.78 217 SER A C 1
ATOM 1620 O O . SER A 1 217 ? 31.361 -9.675 -5.125 1.00 39.78 217 SER A O 1
ATOM 1622 N N . GLY A 1 218 ? 30.766 -10.945 -6.855 1.00 36.75 218 GLY A N 1
ATOM 1623 C CA . GLY A 1 218 ? 30.064 -11.936 -6.024 1.00 36.75 218 GLY A CA 1
ATOM 1624 C C . GLY A 1 218 ? 28.715 -11.503 -5.429 1.00 36.75 218 GLY A C 1
ATOM 1625 O O . GLY A 1 218 ? 28.200 -12.195 -4.547 1.00 36.75 218 GLY A O 1
ATOM 1626 N N . GLU A 1 219 ? 28.086 -10.430 -5.916 1.00 32.88 219 GLU A N 1
ATOM 1627 C CA . GLU A 1 219 ? 26.696 -10.116 -5.564 1.00 32.88 219 GLU A CA 1
ATOM 1628 C C . GLU A 1 219 ? 25.707 -10.906 -6.443 1.00 32.88 219 GLU A C 1
ATOM 1630 O O . GLU A 1 219 ? 25.624 -10.732 -7.657 1.00 32.88 219 GLU A O 1
ATOM 1635 N N . ARG A 1 220 ? 24.916 -11.791 -5.817 1.00 32.06 220 ARG A N 1
ATOM 1636 C CA . ARG A 1 220 ? 23.851 -12.589 -6.456 1.00 32.06 220 ARG A CA 1
ATOM 1637 C C . ARG A 1 220 ? 22.613 -11.747 -6.803 1.00 32.06 220 ARG A C 1
ATOM 1639 O O . ARG A 1 220 ? 21.517 -12.036 -6.325 1.00 32.06 220 ARG A O 1
ATOM 1646 N N . VAL A 1 221 ? 22.759 -10.725 -7.640 1.00 34.44 221 VAL A N 1
ATOM 1647 C CA . VAL A 1 221 ? 21.604 -10.034 -8.230 1.00 34.44 221 VAL A CA 1
ATOM 1648 C C . VAL A 1 221 ? 21.205 -10.778 -9.501 1.00 34.44 221 VAL A C 1
ATOM 1650 O O . VAL A 1 221 ? 21.960 -10.860 -10.468 1.00 34.44 221 VAL A O 1
ATOM 1653 N N . LEU A 1 222 ? 20.007 -11.366 -9.489 1.00 34.00 222 LEU A N 1
ATOM 1654 C CA . LEU A 1 222 ? 19.390 -12.009 -10.648 1.00 34.00 222 LEU A CA 1
ATOM 1655 C C . LEU A 1 222 ? 19.281 -10.984 -11.786 1.00 34.00 222 LEU A C 1
ATOM 1657 O O . LEU A 1 222 ? 18.424 -10.103 -11.788 1.00 34.00 222 LEU A O 1
ATOM 1661 N N . LYS A 1 223 ? 20.184 -11.094 -12.757 1.00 33.47 223 LYS A N 1
ATOM 1662 C CA . LYS A 1 223 ? 20.270 -10.228 -13.929 1.00 33.47 223 LYS A CA 1
ATOM 1663 C C . LYS A 1 223 ? 19.174 -10.595 -14.937 1.00 33.47 223 LYS A C 1
ATOM 1665 O O . LYS A 1 223 ? 19.443 -11.217 -15.965 1.00 33.47 223 LYS A O 1
ATOM 1670 N N . ILE A 1 224 ? 17.922 -10.244 -14.643 1.00 41.25 224 ILE A N 1
ATOM 1671 C CA . ILE A 1 224 ? 16.778 -10.495 -15.533 1.00 41.25 224 ILE A CA 1
ATOM 1672 C C . ILE A 1 224 ? 16.802 -9.463 -16.668 1.00 41.25 224 ILE A C 1
ATOM 1674 O O . ILE A 1 224 ? 16.090 -8.470 -16.677 1.00 41.25 224 ILE A O 1
ATOM 1678 N N . THR A 1 225 ? 17.666 -9.703 -17.649 1.00 39.66 225 THR A N 1
ATOM 1679 C CA . THR A 1 225 ? 17.748 -8.930 -18.902 1.00 39.66 225 THR A CA 1
ATOM 1680 C C . THR A 1 225 ? 16.622 -9.257 -19.885 1.00 39.66 225 THR A C 1
ATOM 1682 O O . THR A 1 225 ? 16.589 -8.718 -20.987 1.00 39.66 225 THR A O 1
ATOM 1685 N N . ARG A 1 226 ? 15.697 -10.147 -19.510 1.00 43.00 226 ARG A N 1
ATOM 1686 C CA . ARG A 1 226 ? 14.518 -10.515 -20.296 1.00 43.00 226 ARG A CA 1
ATOM 1687 C C . ARG A 1 226 ? 13.335 -10.655 -19.354 1.00 43.00 226 ARG A C 1
ATOM 1689 O O . ARG A 1 226 ? 13.355 -11.554 -18.516 1.00 43.00 226 ARG A O 1
ATOM 1696 N N . THR A 1 227 ? 12.343 -9.778 -19.492 1.00 52.75 227 THR A N 1
ATOM 1697 C CA . THR A 1 227 ? 11.039 -9.923 -18.838 1.00 52.75 227 THR A CA 1
ATOM 1698 C C . THR A 1 227 ? 10.561 -11.367 -19.006 1.00 52.75 227 THR A C 1
ATOM 1700 O O . THR A 1 227 ? 10.560 -11.914 -20.111 1.00 52.75 227 THR A O 1
ATOM 1703 N N . GLN A 1 228 ? 10.239 -12.029 -17.897 1.00 53.84 228 GLN A N 1
ATOM 1704 C CA . GLN A 1 228 ? 9.638 -13.360 -17.936 1.00 53.84 228 GLN A CA 1
ATOM 1705 C C . GLN A 1 228 ? 8.125 -13.200 -17.854 1.00 53.84 228 GLN A C 1
ATOM 1707 O O . GLN A 1 228 ? 7.630 -12.388 -17.069 1.00 53.84 228 GLN A O 1
ATOM 1712 N N . SER A 1 229 ? 7.408 -13.944 -18.695 1.00 59.97 229 SER A N 1
ATOM 1713 C CA . SER A 1 229 ? 5.952 -14.004 -18.632 1.00 59.97 229 SER A CA 1
ATOM 1714 C C . SER A 1 229 ? 5.534 -14.948 -17.507 1.00 59.97 229 SER A C 1
ATOM 1716 O O . SER A 1 229 ? 6.104 -16.030 -17.361 1.00 59.97 229 SER A O 1
ATOM 1718 N N . VAL A 1 230 ? 4.560 -14.525 -16.708 1.00 65.06 230 VAL A N 1
ATOM 1719 C CA . VAL A 1 230 ? 3.881 -15.374 -15.727 1.00 65.06 230 VAL A CA 1
ATOM 1720 C C . VAL A 1 230 ? 2.672 -15.995 -16.413 1.00 65.06 230 VAL A C 1
ATOM 1722 O O . VAL A 1 230 ? 1.747 -15.275 -16.794 1.00 65.06 230 VAL A O 1
ATOM 1725 N N . ASP A 1 231 ? 2.698 -17.317 -16.571 1.00 69.69 231 ASP A N 1
ATOM 1726 C CA . ASP A 1 231 ? 1.568 -18.087 -17.084 1.00 69.69 231 ASP A CA 1
ATOM 1727 C C . ASP A 1 231 ? 0.516 -18.257 -15.979 1.00 69.69 231 ASP A C 1
ATOM 1729 O O . ASP A 1 231 ? 0.786 -18.855 -14.936 1.00 69.69 231 ASP A O 1
ATOM 1733 N N . MET A 1 232 ? -0.675 -17.702 -16.203 1.00 70.56 232 MET A N 1
ATOM 1734 C CA . MET A 1 232 ? -1.842 -17.878 -15.328 1.00 70.56 232 MET A CA 1
ATOM 1735 C C . MET A 1 232 ? -2.798 -18.962 -15.849 1.00 70.56 232 MET A C 1
ATOM 1737 O O . MET A 1 232 ? -3.919 -19.099 -15.354 1.00 70.56 232 MET A O 1
ATOM 1741 N N . SER A 1 233 ? -2.363 -19.726 -16.852 1.00 78.69 233 SER A N 1
ATOM 1742 C CA . SER A 1 233 ? -3.152 -20.715 -17.576 1.00 78.69 233 SER A CA 1
ATOM 1743 C C . SER A 1 233 ? -4.431 -20.080 -18.140 1.00 78.69 233 SER A C 1
ATOM 1745 O O . SER A 1 233 ? -4.352 -19.194 -18.988 1.00 78.69 233 SER A O 1
ATOM 1747 N N . ASP A 1 234 ? -5.605 -20.481 -17.642 1.00 71.00 234 ASP A N 1
ATOM 1748 C CA . ASP A 1 234 ? -6.911 -19.974 -18.081 1.00 71.00 234 ASP A CA 1
ATOM 1749 C C . ASP A 1 234 ? -7.517 -18.928 -17.124 1.00 71.00 234 ASP A C 1
ATOM 1751 O O . ASP A 1 234 ? -8.652 -18.482 -17.315 1.00 71.00 234 ASP A O 1
ATOM 1755 N N . ILE A 1 235 ? -6.787 -18.526 -16.077 1.00 71.69 235 ILE A N 1
ATOM 1756 C CA . ILE A 1 235 ? -7.262 -17.533 -15.109 1.00 71.69 235 ILE A CA 1
ATOM 1757 C C . ILE A 1 235 ? -7.067 -16.138 -15.697 1.00 71.69 235 ILE A C 1
ATOM 1759 O O . ILE A 1 235 ? -5.950 -15.720 -15.999 1.00 71.69 235 ILE A O 1
ATOM 1763 N N . ARG A 1 236 ? -8.169 -15.395 -15.828 1.00 75.50 236 ARG A N 1
ATOM 1764 C CA . ARG A 1 236 ? -8.147 -13.992 -16.244 1.00 75.50 236 ARG A CA 1
ATOM 1765 C C . ARG A 1 236 ? -8.381 -13.081 -15.059 1.00 75.50 236 ARG A C 1
ATOM 1767 O O . ARG A 1 236 ? -9.373 -13.262 -14.366 1.00 75.50 236 ARG A O 1
ATOM 1774 N N . LEU A 1 237 ? -7.494 -12.101 -14.876 1.00 78.69 237 LEU A N 1
ATOM 1775 C CA . LEU A 1 237 ? -7.687 -11.076 -13.856 1.00 78.69 237 LEU A CA 1
ATOM 1776 C C . LEU A 1 237 ? -8.649 -9.991 -14.357 1.00 78.69 237 LEU A C 1
ATOM 1778 O O . LEU A 1 237 ? -8.558 -9.554 -15.506 1.00 78.69 237 LEU A O 1
ATOM 1782 N N . THR A 1 238 ? -9.548 -9.533 -13.492 1.00 81.75 238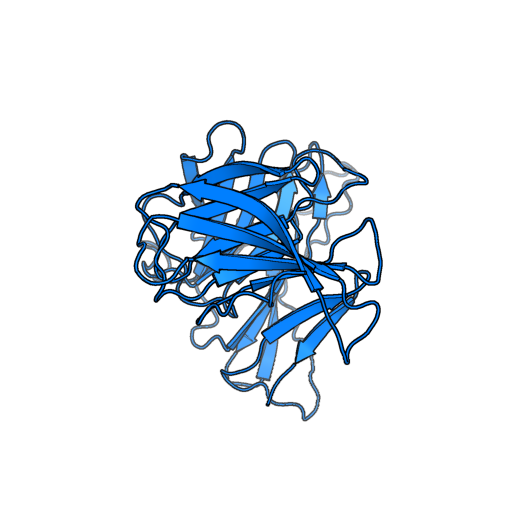 THR A N 1
ATOM 1783 C CA . THR A 1 238 ? -10.418 -8.373 -13.692 1.00 81.75 238 THR A CA 1
ATOM 1784 C C . THR A 1 238 ? -9.836 -7.138 -13.013 1.00 81.75 238 THR A C 1
ATOM 1786 O O . THR A 1 238 ? -8.956 -7.219 -12.159 1.00 81.75 238 THR A O 1
ATOM 1789 N N . ASP A 1 239 ? -10.372 -5.961 -13.333 1.00 75.25 239 ASP A N 1
ATOM 1790 C CA . ASP A 1 239 ? -9.996 -4.693 -12.697 1.00 75.25 239 ASP A CA 1
ATOM 1791 C C . ASP A 1 239 ? -10.320 -4.617 -11.190 1.00 75.25 239 ASP A C 1
ATOM 1793 O O . ASP A 1 239 ? -9.942 -3.645 -10.528 1.00 75.25 239 ASP A O 1
ATOM 1797 N N . LYS A 1 240 ? -10.992 -5.641 -10.648 1.00 81.38 240 LYS A N 1
ATOM 1798 C CA . LYS A 1 240 ? -11.308 -5.811 -9.224 1.00 81.38 240 LYS A CA 1
ATOM 1799 C C . LYS A 1 240 ? -10.291 -6.668 -8.479 1.00 81.38 240 LYS A C 1
ATOM 1801 O O . LYS A 1 240 ? -10.424 -6.803 -7.262 1.00 81.38 240 LYS A O 1
ATOM 1806 N N . ALA A 1 241 ? -9.297 -7.217 -9.173 1.00 82.69 241 ALA A N 1
ATOM 1807 C CA . ALA A 1 241 ? -8.260 -8.015 -8.548 1.00 82.69 241 ALA A CA 1
ATOM 1808 C C . ALA A 1 241 ? -7.469 -7.203 -7.509 1.00 82.69 241 ALA A C 1
ATOM 1810 O O . ALA A 1 241 ? -7.145 -6.026 -7.714 1.00 82.69 241 ALA A O 1
ATOM 1811 N N . PHE A 1 242 ? -7.123 -7.848 -6.398 1.00 78.56 242 PHE A N 1
ATOM 1812 C CA . PHE A 1 242 ? -6.275 -7.284 -5.349 1.00 78.56 242 PHE A CA 1
ATOM 1813 C C . PHE A 1 242 ? -5.366 -8.352 -4.738 1.00 78.56 242 PHE A C 1
ATOM 1815 O O . PHE A 1 242 ? -5.631 -9.551 -4.828 1.00 78.56 242 PHE A O 1
ATOM 1822 N N . THR A 1 243 ? -4.280 -7.913 -4.103 1.00 71.50 243 THR A N 1
ATOM 1823 C CA . THR A 1 243 ? -3.298 -8.805 -3.475 1.00 71.50 243 THR A CA 1
ATOM 1824 C C . THR A 1 243 ? -3.344 -8.736 -1.961 1.00 71.50 243 THR A C 1
ATOM 1826 O O . THR A 1 243 ? -3.440 -7.647 -1.394 1.00 71.50 243 THR A O 1
ATOM 1829 N N . ILE A 1 244 ? -3.160 -9.879 -1.306 1.00 65.50 244 ILE A N 1
ATOM 1830 C CA . ILE A 1 244 ? -2.854 -9.965 0.126 1.00 65.50 244 ILE A CA 1
ATOM 1831 C C . ILE A 1 244 ? -1.597 -10.815 0.298 1.00 65.50 244 ILE A C 1
ATOM 1833 O O . ILE A 1 244 ? -1.480 -11.874 -0.309 1.00 65.50 244 ILE A O 1
ATOM 1837 N N . THR A 1 245 ? -0.685 -10.398 1.173 1.00 56.06 245 THR A N 1
ATOM 1838 C CA . THR A 1 245 ? 0.453 -11.230 1.584 1.00 56.06 245 THR A CA 1
ATOM 1839 C C . THR A 1 245 ? 0.164 -11.864 2.942 1.00 56.06 245 THR A C 1
ATOM 1841 O O . THR A 1 245 ? 0.006 -11.152 3.932 1.00 56.06 245 THR A O 1
ATOM 1844 N N . VAL A 1 246 ? 0.125 -13.197 3.009 1.00 52.84 246 VAL A N 1
ATOM 1845 C CA . VAL A 1 246 ? -0.036 -13.961 4.258 1.00 52.84 246 VAL A CA 1
ATOM 1846 C C . VAL A 1 246 ? 1.167 -14.882 4.427 1.00 52.84 246 VAL A C 1
ATOM 1848 O O . VAL A 1 246 ? 1.450 -15.702 3.555 1.00 52.84 246 VAL A O 1
ATOM 1851 N N . SER A 1 247 ? 1.893 -14.741 5.540 1.00 52.81 247 SER A N 1
ATOM 1852 C CA . SER A 1 247 ? 3.049 -15.588 5.886 1.00 52.81 247 SER A CA 1
ATOM 1853 C C . SER A 1 247 ? 4.090 -15.725 4.761 1.00 52.81 247 SER A C 1
ATOM 1855 O O . SER A 1 247 ? 4.613 -16.808 4.514 1.00 52.81 247 SER A O 1
ATOM 1857 N N . GLY A 1 248 ? 4.366 -14.632 4.042 1.00 49.44 248 GLY A N 1
ATOM 1858 C CA . GLY A 1 248 ? 5.336 -14.611 2.939 1.00 49.44 248 GLY A CA 1
ATOM 1859 C C . GLY A 1 248 ? 4.818 -15.150 1.600 1.00 49.44 248 GLY A C 1
ATOM 1860 O O . GLY A 1 248 ? 5.558 -15.126 0.623 1.00 49.44 248 GLY A O 1
ATOM 1861 N N . THR A 1 249 ? 3.558 -15.589 1.524 1.00 54.34 249 THR A N 1
ATOM 1862 C CA . THR A 1 249 ? 2.891 -15.957 0.265 1.00 54.34 249 THR A CA 1
ATOM 1863 C C . THR A 1 249 ? 1.972 -14.824 -0.181 1.00 54.34 249 THR A C 1
ATOM 1865 O O . THR A 1 249 ? 1.140 -14.364 0.602 1.00 54.34 249 THR A O 1
ATOM 1868 N N . ALA A 1 250 ? 2.113 -14.372 -1.428 1.00 61.41 250 ALA A N 1
ATOM 1869 C CA . ALA A 1 250 ? 1.195 -13.417 -2.039 1.00 61.41 250 ALA A CA 1
ATOM 1870 C C . ALA A 1 250 ? 0.019 -14.165 -2.683 1.00 61.41 250 ALA A C 1
ATOM 1872 O O . ALA A 1 250 ? 0.214 -15.029 -3.533 1.00 61.41 250 ALA A O 1
ATOM 1873 N N . TYR A 1 251 ? -1.194 -13.814 -2.278 1.00 70.81 251 TYR A N 1
ATOM 1874 C CA . TYR A 1 251 ? -2.444 -14.301 -2.844 1.00 70.81 251 TYR A CA 1
ATOM 1875 C C . TYR A 1 251 ? -3.056 -13.199 -3.698 1.00 70.81 251 TYR A C 1
ATOM 1877 O O . TYR A 1 251 ? -3.140 -12.052 -3.255 1.00 70.81 251 TYR A O 1
ATOM 1885 N N . ILE A 1 252 ? -3.496 -13.555 -4.902 1.00 77.75 252 ILE A N 1
ATOM 1886 C CA . ILE A 1 252 ? -4.300 -12.686 -5.759 1.00 77.75 252 ILE A CA 1
ATOM 1887 C C . ILE A 1 252 ? -5.747 -13.147 -5.626 1.00 77.75 252 ILE A C 1
ATOM 1889 O O . ILE A 1 252 ? -6.054 -14.309 -5.884 1.00 77.75 252 ILE A O 1
ATOM 1893 N N . PHE A 1 253 ? -6.618 -12.240 -5.205 1.00 79.31 253 PHE A N 1
ATOM 1894 C CA . PHE A 1 253 ? -8.054 -12.464 -5.145 1.00 79.31 253 PHE A CA 1
ATOM 1895 C C . PHE A 1 253 ? -8.716 -11.657 -6.246 1.00 79.31 253 PHE A C 1
ATOM 1897 O O . PHE A 1 253 ? -8.417 -10.475 -6.413 1.00 79.31 253 PHE A O 1
ATOM 1904 N N . ASP A 1 254 ? -9.621 -12.296 -6.973 1.00 75.81 254 ASP A N 1
ATOM 1905 C CA . ASP A 1 254 ? -10.366 -11.684 -8.061 1.00 75.81 254 ASP A CA 1
ATOM 1906 C C . ASP A 1 254 ? -11.807 -12.207 -8.076 1.00 75.81 254 ASP A C 1
ATOM 1908 O O . ASP A 1 254 ? -12.067 -13.313 -7.594 1.00 75.81 254 ASP A O 1
ATOM 1912 N N . LYS A 1 255 ? -12.745 -11.371 -8.528 1.00 69.00 255 LYS A N 1
ATOM 1913 C CA . LYS A 1 255 ? -14.192 -11.575 -8.367 1.00 69.00 255 LYS A CA 1
ATOM 1914 C C . LYS A 1 255 ? -14.859 -12.158 -9.606 1.00 69.00 255 LYS A C 1
ATOM 1916 O O . LYS A 1 255 ? -14.701 -11.546 -10.682 1.00 69.00 255 LYS A O 1
#

Foldseek 3Di:
DDDDDDAPAWEWADFLVDNQWIKIWAADPPDQFKIWIWIWGRPDVVDIDTDTLEMGGGNHGDSPWHKYKAFDCALDNDSRTWIKIFTAPAFKIWIAGNNRDIDIAGDPPWGAHDQQFKDWAEHERQKTKMWGQIPAADPVQRFSIWIWMAGNVHRHDIDTDRQVGNDDPAFQGKDKHYYYYHDDPWGIWIWTQGQVRKTWIDTSDDDPDWDPPDPPPPDPDPRCNDTDIDCPDPDGADSQWDWDADPNDIDIDHD